Protein AF-R7UU34-F1 (afdb_monomer_lite)

Organism: Capitella teleta (NCBI:txid283909)

Foldseek 3Di:
DDDDDDDDDDPPDPPPVPPQAADDDDAFPQWGKDWDQDPVQRKIWIDIGGAQQWAFQDDPPDIWIADPVNVNYTPCVVVLHDRDHTFGWKQQFWKKKKKFKWWDLCLVPQDPVQQVQQQVQQVVLLVVLCLQADPNDGFWDKAGKDKDWDAPDPPPDDDPDDDDPDSITMIMIMIMIGGHIDRLVCLVVVCPPNPDPVSSVCSVVVSRVSRVVSVVSSVVSVLCQQANPDPPPPDDDDDDDDDDDPPPRDAGDPSSWGATPNTIIGTHHDMDIDDIDRDEDQQWAWDDDPPDTTTGKQAWQWAQEPPPRGTGGADPQWTGGGIRHHDTHGPDDDDPPDDPPDDPDPPDDDDD

InterPro domains:
  IPR000436 Sushi/SCR/CCP domain [cd00033] (22-72)
  IPR011641 Tyrosine-protein kinase ephrin type A/B receptor-like [PF07699] (301-329)
  IPR038550 GPCR, family 3, nine cysteines domain superfamily [G3DSA:2.10.50.30] (276-337)

Structure (mmCIF, N/CA/C/O backbone):
data_AF-R7UU34-F1
#
_entry.id   AF-R7UU34-F1
#
loop_
_atom_site.group_PDB
_atom_site.id
_atom_site.type_symbol
_atom_site.label_atom_id
_atom_site.label_alt_id
_atom_site.label_comp_id
_atom_site.label_asym_id
_atom_site.label_entity_id
_atom_site.label_seq_id
_atom_site.pdbx_PDB_ins_code
_atom_site.Cartn_x
_atom_site.Cartn_y
_atom_site.Cartn_z
_atom_site.occupancy
_atom_site.B_iso_or_equiv
_atom_site.auth_seq_id
_atom_site.auth_comp_id
_atom_site.auth_asym_id
_atom_site.auth_atom_id
_atom_site.pdbx_PDB_model_num
ATOM 1 N N . MET A 1 1 ? 55.071 -21.924 -82.749 1.00 33.59 1 MET A N 1
ATOM 2 C CA . MET A 1 1 ? 55.673 -20.846 -81.923 1.00 33.59 1 MET A CA 1
ATOM 3 C C . MET A 1 1 ? 54.542 -19.929 -81.485 1.00 33.59 1 MET A C 1
ATOM 5 O O . MET A 1 1 ? 53.875 -19.433 -82.370 1.00 33.59 1 MET A O 1
ATOM 9 N N . LYS A 1 2 ? 54.201 -19.688 -80.220 1.00 34.91 2 LYS A N 1
ATOM 10 C CA . LYS A 1 2 ? 54.732 -20.071 -78.905 1.00 34.91 2 LYS A CA 1
ATOM 11 C C . LYS A 1 2 ? 53.522 -20.223 -77.962 1.00 34.91 2 LYS A C 1
ATOM 13 O O . LYS A 1 2 ? 52.625 -19.391 -77.986 1.00 34.91 2 LYS A O 1
ATOM 18 N N . ILE A 1 3 ? 53.543 -21.285 -77.166 1.00 37.91 3 ILE A N 1
ATOM 19 C CA . ILE A 1 3 ? 52.767 -21.494 -75.933 1.00 37.91 3 ILE A CA 1
ATOM 20 C C . ILE A 1 3 ? 53.551 -20.840 -74.776 1.00 37.91 3 ILE A C 1
ATOM 22 O O . ILE A 1 3 ? 54.772 -20.785 -74.890 1.00 37.91 3 ILE A O 1
ATOM 26 N N . PHE A 1 4 ? 52.853 -20.357 -73.734 1.00 37.25 4 PHE A N 1
ATOM 27 C CA . PHE A 1 4 ? 53.202 -20.167 -72.295 1.00 37.25 4 PHE A CA 1
ATOM 28 C C . PHE A 1 4 ? 52.428 -18.926 -71.778 1.00 37.25 4 PHE A C 1
ATOM 30 O O . PHE A 1 4 ? 52.697 -17.815 -72.212 1.00 37.25 4 PHE A O 1
ATOM 37 N N . LEU A 1 5 ? 51.281 -19.077 -71.098 1.00 39.06 5 LEU A N 1
ATOM 38 C CA . LEU A 1 5 ? 51.104 -19.343 -69.656 1.00 39.06 5 LEU A CA 1
ATOM 39 C C . LEU A 1 5 ? 51.550 -18.166 -68.768 1.00 39.06 5 LEU A C 1
ATOM 41 O O . LEU A 1 5 ? 52.737 -18.069 -68.503 1.00 39.06 5 LEU A O 1
ATOM 45 N N . VAL A 1 6 ? 50.603 -17.364 -68.255 1.00 39.62 6 VAL A N 1
ATOM 46 C CA . VAL A 1 6 ? 50.501 -17.019 -66.819 1.00 39.62 6 VAL A CA 1
ATOM 47 C C . VAL A 1 6 ? 49.025 -16.799 -66.463 1.00 39.62 6 VAL A C 1
ATOM 49 O O . VAL A 1 6 ? 48.313 -16.006 -67.074 1.00 39.62 6 VAL A O 1
ATOM 52 N N . LEU A 1 7 ? 48.609 -17.589 -65.479 1.00 40.41 7 LEU A N 1
ATOM 53 C CA . LEU A 1 7 ? 47.334 -17.640 -64.782 1.00 40.41 7 LEU A CA 1
ATOM 54 C C . LEU A 1 7 ? 47.116 -16.400 -63.886 1.00 40.41 7 LEU A C 1
ATOM 56 O O . LEU A 1 7 ? 48.058 -15.887 -63.293 1.00 40.41 7 LEU A O 1
ATOM 60 N N . THR A 1 8 ? 45.839 -16.053 -63.704 1.00 46.69 8 THR A N 1
ATOM 61 C CA . THR A 1 8 ? 45.219 -15.510 -62.475 1.00 46.69 8 THR A CA 1
ATOM 62 C C . THR A 1 8 ? 45.789 -14.238 -61.840 1.00 46.69 8 THR A C 1
ATOM 64 O O . THR A 1 8 ? 46.747 -14.300 -61.081 1.00 46.69 8 THR A O 1
ATOM 67 N N . LEU A 1 9 ? 45.046 -13.132 -61.958 1.00 41.22 9 LEU A N 1
ATOM 68 C CA . LEU A 1 9 ? 44.915 -12.141 -60.883 1.00 41.22 9 LEU A CA 1
ATOM 69 C C . LEU A 1 9 ? 43.456 -11.664 -60.806 1.00 41.22 9 LEU A C 1
ATOM 71 O O . LEU A 1 9 ? 43.004 -10.817 -61.566 1.00 41.22 9 LEU A O 1
ATOM 75 N N . ALA A 1 10 ? 42.741 -12.356 -59.919 1.00 42.19 10 ALA A N 1
ATOM 76 C CA . ALA A 1 10 ? 41.622 -11.925 -59.090 1.00 42.19 10 ALA A CA 1
ATOM 77 C C . ALA A 1 10 ? 40.667 -10.840 -59.629 1.00 42.19 10 ALA A C 1
ATOM 79 O O . ALA A 1 10 ? 40.929 -9.642 -59.553 1.00 42.19 10 ALA A O 1
ATOM 80 N N . LEU A 1 11 ? 39.456 -11.290 -59.973 1.00 43.34 11 LEU A N 1
ATOM 81 C CA . LEU A 1 11 ? 38.226 -10.607 -59.570 1.00 43.34 11 LEU A CA 1
ATOM 82 C C . LEU A 1 11 ? 38.278 -10.388 -58.049 1.00 43.34 11 LEU A C 1
ATOM 84 O O . LEU A 1 11 ? 37.960 -11.296 -57.283 1.00 43.34 11 LEU A O 1
ATOM 88 N N . VAL A 1 12 ? 38.691 -9.204 -57.600 1.00 46.44 12 VAL A N 1
ATOM 89 C CA . VAL A 1 12 ? 38.302 -8.729 -56.270 1.00 46.44 12 VAL A CA 1
ATOM 90 C C . VAL A 1 12 ? 36.867 -8.250 -56.434 1.00 46.44 12 VAL A C 1
ATOM 92 O O . VAL A 1 12 ? 36.609 -7.113 -56.810 1.00 46.44 12 VAL A O 1
ATOM 95 N N . ALA A 1 13 ? 35.924 -9.176 -56.270 1.00 46.16 13 ALA A N 1
ATOM 96 C CA . ALA A 1 13 ? 34.571 -8.789 -55.929 1.00 46.16 13 ALA A CA 1
ATOM 97 C C . ALA A 1 13 ? 34.670 -8.054 -54.590 1.00 46.16 13 ALA A C 1
ATOM 99 O O . ALA A 1 13 ? 35.167 -8.628 -53.618 1.00 46.16 13 ALA A O 1
ATOM 100 N N . ASP A 1 14 ? 34.233 -6.797 -54.561 1.00 45.50 14 ASP A N 1
ATOM 101 C CA . ASP A 1 14 ? 33.912 -6.082 -53.333 1.00 45.50 14 ASP A CA 1
ATOM 102 C C . ASP A 1 14 ? 32.841 -6.887 -52.586 1.00 45.50 14 ASP A C 1
ATOM 104 O O . ASP A 1 14 ? 31.638 -6.654 -52.702 1.00 45.50 14 ASP A O 1
ATOM 108 N N . PHE A 1 15 ? 33.274 -7.872 -51.802 1.00 47.75 15 PHE A N 1
ATOM 109 C CA . PHE A 1 15 ? 32.544 -8.264 -50.615 1.00 47.75 15 PHE A CA 1
ATOM 110 C C . PHE A 1 15 ? 32.666 -7.074 -49.672 1.00 47.75 15 PHE A C 1
ATOM 112 O O . PHE A 1 15 ? 33.576 -7.008 -48.847 1.00 47.75 15 PHE A O 1
ATOM 119 N N . ALA A 1 16 ? 31.755 -6.110 -49.813 1.00 49.62 16 ALA A N 1
ATOM 120 C CA . ALA A 1 16 ? 31.408 -5.258 -48.695 1.00 49.62 16 ALA A CA 1
ATOM 121 C C . ALA A 1 16 ? 31.052 -6.219 -47.556 1.00 49.62 16 ALA A C 1
ATOM 123 O O . ALA A 1 16 ? 30.008 -6.872 -47.588 1.00 49.62 16 ALA A O 1
ATOM 124 N N . MET A 1 17 ? 31.971 -6.399 -46.604 1.00 43.84 17 MET A N 1
ATOM 125 C CA . MET A 1 17 ? 31.637 -7.059 -45.358 1.00 43.84 17 MET A CA 1
ATOM 126 C C . MET A 1 17 ? 30.546 -6.191 -44.754 1.00 43.84 17 MET A C 1
ATOM 128 O O . MET A 1 17 ? 30.824 -5.083 -44.299 1.00 43.84 17 MET A O 1
ATOM 132 N N . VAL A 1 18 ? 29.293 -6.643 -44.835 1.00 54.03 18 VAL A N 1
ATOM 133 C CA . VAL A 1 18 ? 28.220 -6.055 -44.045 1.00 54.03 18 VAL A CA 1
ATOM 134 C C . VAL A 1 18 ? 28.698 -6.223 -42.617 1.00 54.03 18 VAL A C 1
ATOM 136 O O . VAL A 1 18 ? 28.802 -7.340 -42.111 1.00 54.03 18 VAL A O 1
ATOM 139 N N . GLN A 1 19 ? 29.145 -5.123 -42.019 1.00 59.47 19 GLN A N 1
ATOM 140 C CA . GLN A 1 19 ? 29.544 -5.129 -40.633 1.00 59.47 19 GLN A CA 1
ATOM 141 C C . GLN A 1 19 ? 28.254 -5.356 -39.871 1.00 59.47 19 GLN A C 1
ATOM 143 O O . GLN A 1 19 ? 27.429 -4.453 -39.754 1.00 59.47 19 GLN A O 1
ATOM 148 N N . ASN A 1 20 ? 28.036 -6.604 -39.466 1.00 75.31 20 ASN A N 1
ATOM 149 C CA . ASN A 1 20 ? 26.868 -6.937 -38.686 1.00 75.31 20 ASN A CA 1
ATOM 150 C C . ASN A 1 20 ? 26.904 -6.057 -37.434 1.00 75.31 20 ASN A C 1
ATOM 152 O O . ASN A 1 20 ? 27.916 -5.994 -36.732 1.00 75.31 20 ASN A O 1
ATOM 156 N N . SER A 1 21 ? 25.830 -5.310 -37.229 1.00 83.38 21 SER A N 1
ATOM 157 C CA . SER A 1 21 ? 25.674 -4.364 -36.139 1.00 83.38 21 SER A CA 1
ATOM 158 C C . SER A 1 21 ? 24.326 -4.601 -35.484 1.00 83.38 21 SER A C 1
ATOM 160 O O . SER A 1 21 ? 23.393 -5.118 -36.101 1.00 83.38 21 SER A O 1
ATOM 162 N N . CYS A 1 22 ? 24.242 -4.255 -34.206 1.00 87.06 22 CYS A N 1
ATOM 163 C CA . CYS A 1 22 ? 22.991 -4.349 -33.479 1.00 87.06 22 CYS A CA 1
ATOM 164 C C . CYS A 1 22 ? 22.012 -3.287 -33.983 1.00 87.06 22 CYS A C 1
ATOM 166 O O . CYS A 1 22 ? 22.416 -2.125 -34.113 1.00 87.06 22 CYS A O 1
ATOM 168 N N . PRO A 1 23 ? 20.745 -3.648 -34.251 1.00 88.38 23 PRO A N 1
ATOM 169 C CA . PRO A 1 23 ? 19.724 -2.655 -34.536 1.00 88.38 23 PRO A CA 1
ATOM 170 C C . PRO A 1 23 ? 19.563 -1.725 -33.330 1.00 88.38 23 PRO A C 1
ATOM 172 O O . PRO A 1 23 ? 19.765 -2.132 -32.182 1.00 88.38 23 PRO A O 1
ATOM 175 N N . THR A 1 24 ? 19.214 -0.465 -33.584 1.00 86.75 24 THR A N 1
ATOM 176 C CA . THR A 1 24 ? 18.922 0.487 -32.509 1.00 86.75 24 THR A CA 1
ATOM 177 C C . THR A 1 24 ? 17.760 -0.037 -31.674 1.00 86.75 24 THR A C 1
ATOM 179 O O . THR A 1 24 ? 16.741 -0.445 -32.222 1.00 86.75 24 THR A O 1
ATOM 182 N N . LEU A 1 25 ? 17.935 -0.046 -30.353 1.00 85.88 25 LEU A N 1
ATOM 183 C CA . LEU A 1 25 ? 16.874 -0.419 -29.433 1.00 85.88 25 LEU A CA 1
ATOM 184 C C . LEU A 1 25 ? 15.978 0.794 -29.191 1.00 85.88 25 LEU A C 1
ATOM 186 O O . LEU A 1 25 ? 16.451 1.804 -28.663 1.00 85.88 25 LEU A O 1
ATOM 190 N N . ASP A 1 26 ? 14.710 0.698 -29.576 1.00 85.31 26 ASP A N 1
ATOM 191 C CA . ASP A 1 26 ? 13.753 1.771 -29.331 1.00 85.31 26 ASP A CA 1
ATOM 192 C C . ASP A 1 26 ? 13.455 1.888 -27.825 1.00 85.31 26 ASP A C 1
ATOM 194 O O . ASP A 1 26 ? 13.283 0.873 -27.138 1.00 85.31 26 ASP A O 1
ATOM 198 N N . PRO A 1 27 ? 13.413 3.113 -27.274 1.00 84.25 27 PRO A N 1
ATOM 199 C CA . PRO A 1 27 ? 13.054 3.309 -25.880 1.00 84.25 27 PRO A CA 1
ATOM 200 C C . PRO A 1 27 ? 11.584 2.920 -25.639 1.00 84.25 27 PRO A C 1
ATOM 202 O O . PRO A 1 27 ? 10.732 3.201 -26.484 1.00 84.25 27 PRO A O 1
ATOM 205 N N . PRO A 1 28 ? 11.259 2.306 -24.487 1.00 84.50 28 PRO A N 1
ATOM 206 C CA . PRO A 1 28 ? 9.877 2.015 -24.134 1.00 84.50 28 PRO A CA 1
ATOM 207 C C . PRO A 1 28 ? 9.098 3.289 -23.794 1.00 84.50 28 PRO A C 1
ATOM 209 O O . PRO A 1 28 ? 9.673 4.290 -23.359 1.00 84.50 28 PRO A O 1
ATOM 212 N N . ASP A 1 29 ? 7.770 3.216 -23.892 1.00 83.81 29 ASP A N 1
ATOM 213 C CA . ASP A 1 29 ? 6.885 4.270 -23.395 1.00 83.81 29 ASP A CA 1
ATOM 214 C C . ASP A 1 29 ? 7.191 4.594 -21.925 1.00 83.81 29 ASP A C 1
ATOM 216 O O . ASP A 1 29 ? 7.389 3.692 -21.105 1.00 83.81 29 ASP A O 1
ATOM 220 N N . ASN A 1 30 ? 7.215 5.891 -21.596 1.00 82.69 30 ASN A N 1
ATOM 221 C CA . ASN A 1 30 ? 7.538 6.425 -20.265 1.00 82.69 30 ASN A CA 1
ATOM 222 C C . ASN A 1 30 ? 8.905 5.982 -19.710 1.00 82.69 30 ASN A C 1
ATOM 224 O O . ASN A 1 30 ? 9.112 5.921 -18.494 1.00 82.69 30 ASN A O 1
ATOM 228 N N . GLY A 1 31 ? 9.855 5.702 -20.600 1.00 86.38 31 GLY A N 1
ATOM 229 C CA . GLY A 1 31 ? 11.228 5.405 -20.240 1.00 86.38 31 GLY A CA 1
ATOM 230 C C . GLY A 1 31 ? 12.222 5.743 -21.342 1.00 86.38 31 GLY A C 1
ATOM 231 O O . GLY A 1 31 ? 11.910 6.345 -22.365 1.00 86.38 31 GLY A O 1
ATOM 232 N N . GLY A 1 32 ? 13.461 5.349 -21.099 1.00 87.56 32 GLY A N 1
ATOM 233 C CA . GLY A 1 32 ? 14.575 5.432 -22.022 1.00 87.56 32 GLY A CA 1
ATOM 234 C C . GLY A 1 32 ? 15.430 4.178 -21.932 1.00 87.56 32 GLY A C 1
ATOM 235 O O . GLY A 1 32 ? 15.273 3.348 -21.035 1.00 87.56 32 GLY A O 1
ATOM 236 N N . VAL A 1 33 ? 16.371 4.044 -22.859 1.00 88.25 33 VAL A N 1
ATOM 237 C CA . VAL A 1 33 ? 17.376 2.980 -22.841 1.00 88.25 33 VAL A CA 1
ATOM 238 C C . VAL A 1 33 ? 18.762 3.594 -22.742 1.00 88.25 33 VAL A C 1
ATOM 240 O O . VAL A 1 33 ? 19.081 4.572 -23.412 1.00 88.25 33 VAL A O 1
ATOM 243 N N . VAL A 1 34 ? 19.592 3.023 -21.876 1.00 89.88 34 VAL A N 1
ATOM 244 C CA . VAL A 1 34 ? 20.997 3.402 -21.723 1.00 89.88 34 VAL A CA 1
ATOM 245 C C . VAL A 1 34 ? 21.841 2.224 -22.167 1.00 89.88 34 VAL A C 1
ATOM 247 O O . VAL A 1 34 ? 21.780 1.157 -21.556 1.00 89.88 34 VAL A O 1
ATOM 250 N N . CYS A 1 35 ? 22.618 2.424 -23.226 1.00 90.38 35 CYS A N 1
ATOM 251 C CA . CYS A 1 35 ? 23.409 1.377 -23.854 1.00 90.38 35 CYS A CA 1
ATOM 252 C C . CYS A 1 35 ? 24.907 1.631 -23.698 1.00 90.38 35 CYS A C 1
ATOM 254 O O . CYS A 1 35 ? 25.372 2.766 -23.792 1.00 90.38 35 CYS A O 1
ATOM 256 N N . VAL A 1 36 ? 25.663 0.558 -23.487 1.00 92.06 36 VAL A N 1
ATOM 257 C CA . VAL A 1 36 ? 27.125 0.553 -23.442 1.00 92.06 36 VAL A CA 1
ATOM 258 C C . VAL A 1 36 ? 27.635 -0.467 -24.455 1.00 92.06 36 VAL A C 1
ATOM 260 O O . VAL A 1 36 ? 27.191 -1.616 -24.460 1.00 92.06 36 VAL A O 1
ATOM 263 N N . GLN A 1 37 ? 28.568 -0.043 -25.309 1.00 91.00 37 GLN A N 1
ATOM 264 C CA . GLN A 1 37 ? 29.257 -0.919 -26.254 1.00 91.00 37 GLN A CA 1
ATOM 265 C C . GLN A 1 37 ? 30.525 -1.482 -25.612 1.00 91.00 37 GLN A C 1
ATOM 267 O O . GLN A 1 37 ? 31.427 -0.729 -25.246 1.00 91.00 37 GLN A O 1
ATOM 272 N N . GLU A 1 38 ? 30.631 -2.803 -25.539 1.00 91.50 38 GLU A N 1
ATOM 273 C CA . GLU A 1 38 ? 31.850 -3.498 -25.138 1.00 91.50 38 GLU A CA 1
ATOM 274 C C . GLU A 1 38 ? 32.674 -3.822 -26.392 1.00 91.50 38 GLU A C 1
ATOM 276 O O . GLU A 1 38 ? 32.327 -4.703 -27.183 1.00 91.50 38 GLU A O 1
ATOM 281 N N . ALA A 1 39 ? 33.766 -3.084 -26.604 1.00 87.31 39 ALA A N 1
ATOM 282 C CA . ALA A 1 39 ? 34.571 -3.193 -27.822 1.00 87.31 39 ALA A CA 1
ATOM 283 C C . ALA A 1 39 ? 35.309 -4.540 -27.943 1.00 87.31 39 ALA A C 1
ATOM 285 O O . ALA A 1 39 ? 35.548 -5.010 -29.053 1.00 87.31 39 ALA A O 1
ATOM 286 N N . SER A 1 40 ? 35.656 -5.165 -26.813 1.00 87.06 40 SER A N 1
ATOM 287 C CA . SER A 1 40 ? 36.437 -6.410 -26.763 1.00 87.06 40 SER A CA 1
ATOM 288 C C . SER A 1 40 ? 35.670 -7.623 -27.303 1.00 87.06 40 SER A C 1
ATOM 290 O O . SER A 1 40 ? 36.237 -8.470 -27.991 1.00 87.06 40 SER A O 1
ATOM 292 N N . THR A 1 41 ? 34.371 -7.683 -27.028 1.00 87.38 41 THR A N 1
ATOM 293 C CA . THR A 1 41 ? 33.452 -8.748 -27.455 1.00 87.38 41 THR A CA 1
ATOM 294 C C . THR A 1 41 ? 32.537 -8.314 -28.598 1.00 87.38 41 THR A C 1
ATOM 296 O O . THR A 1 41 ? 31.786 -9.132 -29.128 1.00 87.38 41 THR A O 1
ATOM 299 N N . ASN A 1 42 ? 32.599 -7.035 -28.982 1.00 88.50 42 ASN A N 1
ATOM 300 C CA . ASN A 1 42 ? 31.683 -6.385 -29.914 1.00 88.50 42 ASN A CA 1
ATOM 301 C C . ASN A 1 42 ? 30.206 -6.588 -29.524 1.00 88.50 42 ASN A C 1
ATOM 303 O O . ASN A 1 42 ? 29.349 -6.841 -30.368 1.00 88.50 42 ASN A O 1
ATOM 307 N N . THR A 1 43 ? 29.923 -6.526 -28.221 1.00 90.56 43 THR A N 1
ATOM 308 C CA . THR A 1 43 ? 28.577 -6.706 -27.666 1.00 90.56 43 THR A CA 1
ATOM 309 C C . THR A 1 43 ? 28.033 -5.384 -27.151 1.00 90.56 43 THR A C 1
ATOM 311 O O . THR A 1 43 ? 28.691 -4.697 -26.371 1.00 90.56 43 THR A O 1
ATOM 314 N N . THR A 1 44 ? 26.806 -5.066 -27.532 1.00 91.88 44 THR A N 1
ATOM 315 C CA . THR A 1 44 ? 26.025 -3.955 -26.994 1.00 91.88 44 THR A CA 1
ATOM 316 C C . THR A 1 44 ? 25.211 -4.454 -25.811 1.00 91.88 44 THR A C 1
ATOM 318 O O . THR A 1 44 ? 24.525 -5.470 -25.922 1.00 91.88 44 THR A O 1
ATOM 321 N N . ARG A 1 45 ? 25.264 -3.737 -24.689 1.00 90.50 45 ARG A N 1
ATOM 322 C CA . ARG A 1 45 ? 24.426 -3.987 -23.513 1.00 90.50 45 ARG A CA 1
ATOM 323 C C . ARG A 1 45 ? 23.549 -2.781 -23.242 1.00 90.50 45 ARG A C 1
ATOM 325 O O . ARG A 1 45 ? 24.081 -1.705 -22.984 1.00 90.50 45 ARG A O 1
ATOM 332 N N . CYS A 1 46 ? 22.235 -2.954 -23.262 1.00 88.69 46 CYS A N 1
ATOM 333 C CA . CYS A 1 46 ? 21.271 -1.896 -22.989 1.00 88.69 46 CYS A CA 1
ATOM 334 C C . CYS A 1 46 ? 20.493 -2.171 -21.704 1.00 88.69 46 CYS A C 1
ATOM 336 O O . CYS A 1 46 ? 20.158 -3.309 -21.379 1.00 88.69 46 CYS A O 1
ATOM 338 N N . ARG A 1 47 ? 20.185 -1.105 -20.967 1.00 86.31 47 ARG A N 1
ATOM 339 C CA . ARG A 1 47 ? 19.326 -1.146 -19.785 1.00 86.31 47 ARG A CA 1
ATOM 340 C C . ARG A 1 47 ? 18.185 -0.157 -19.943 1.00 86.31 47 ARG A C 1
ATOM 342 O O . ARG A 1 47 ? 18.434 1.017 -20.209 1.00 86.31 47 ARG A O 1
ATOM 349 N N . VAL A 1 48 ? 16.963 -0.611 -19.695 1.00 83.94 48 VAL A N 1
ATOM 350 C CA . VAL A 1 48 ? 15.802 0.276 -19.594 1.00 83.94 48 VAL A CA 1
ATOM 351 C C . VAL A 1 48 ? 15.895 1.114 -18.317 1.00 83.94 48 VAL A C 1
ATOM 353 O O . VAL A 1 48 ? 16.270 0.627 -17.246 1.00 83.94 48 VAL A O 1
ATOM 356 N N . LYS A 1 49 ? 15.561 2.394 -18.438 1.00 84.81 49 LYS A N 1
ATOM 357 C CA . LYS A 1 49 ? 15.395 3.351 -17.348 1.00 84.81 49 LYS A CA 1
ATOM 358 C C . LYS A 1 49 ? 14.005 3.953 -17.458 1.00 84.81 49 LYS A C 1
ATOM 360 O O . LYS A 1 49 ? 13.684 4.527 -18.487 1.00 84.81 49 LYS A O 1
ATOM 365 N N . CYS A 1 50 ? 13.194 3.812 -16.420 1.00 83.06 50 CYS A N 1
ATOM 366 C CA . CYS A 1 50 ? 11.869 4.415 -16.398 1.00 83.06 50 CYS A CA 1
ATOM 367 C C . CYS A 1 50 ? 11.927 5.845 -15.873 1.00 83.06 50 CYS A C 1
ATOM 369 O O . CYS A 1 50 ? 12.793 6.182 -15.060 1.00 83.06 50 CYS A O 1
ATOM 371 N N . ASN A 1 51 ? 11.009 6.674 -16.362 1.00 79.69 51 ASN A N 1
ATOM 372 C CA . ASN A 1 51 ? 10.807 8.017 -15.838 1.00 79.69 51 ASN A CA 1
ATOM 373 C C . ASN A 1 51 ? 10.310 7.940 -14.378 1.00 79.69 51 ASN A C 1
ATOM 375 O O . ASN A 1 51 ? 9.712 6.930 -13.998 1.00 79.69 51 ASN A O 1
ATOM 379 N N . PRO A 1 52 ? 10.517 8.984 -13.555 1.00 76.00 52 PRO A N 1
ATOM 380 C CA . PRO A 1 52 ? 9.955 9.043 -12.204 1.00 76.00 52 PRO A CA 1
ATOM 381 C C . PRO A 1 52 ? 8.444 8.766 -12.202 1.00 76.00 52 PRO A C 1
ATOM 383 O O . PRO A 1 52 ? 7.728 9.258 -13.075 1.00 76.00 52 PRO A O 1
ATOM 386 N N . GLY A 1 53 ? 7.961 7.971 -11.243 1.00 76.00 53 GLY A N 1
ATOM 387 C CA . GLY A 1 53 ? 6.560 7.531 -11.205 1.00 76.00 53 GLY A CA 1
ATOM 388 C C . GLY A 1 53 ? 6.231 6.367 -12.150 1.00 76.00 53 GLY A C 1
ATOM 389 O O . GLY A 1 53 ? 5.072 5.967 -12.254 1.00 76.00 53 GLY A O 1
ATOM 390 N N . PHE A 1 54 ? 7.233 5.811 -12.832 1.00 81.50 54 PHE A N 1
ATOM 391 C CA . PHE A 1 54 ? 7.104 4.609 -13.640 1.00 81.50 54 PHE A CA 1
ATOM 392 C C . PHE A 1 54 ? 8.180 3.596 -13.290 1.00 81.50 54 PHE A C 1
ATOM 394 O O . PHE A 1 54 ? 9.279 3.919 -12.843 1.00 81.50 54 PHE A O 1
ATOM 401 N N . GLU A 1 55 ? 7.863 2.338 -13.536 1.00 81.31 55 GLU A N 1
ATOM 402 C CA . GLU A 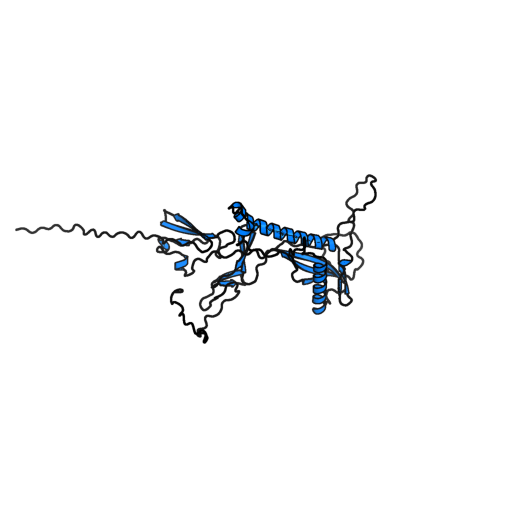1 55 ? 8.663 1.227 -13.087 1.00 81.31 55 GLU A CA 1
ATOM 403 C C . GLU A 1 55 ? 8.582 0.067 -14.078 1.00 81.31 55 GLU A C 1
ATOM 405 O O . GLU A 1 55 ? 7.545 -0.210 -14.680 1.00 81.31 55 GLU A O 1
ATOM 410 N N . HIS A 1 56 ? 9.702 -0.621 -14.265 1.00 80.69 56 HIS A N 1
ATOM 411 C CA . HIS A 1 56 ? 9.779 -1.741 -15.198 1.00 80.69 56 HIS A CA 1
ATOM 412 C C . HIS A 1 56 ? 9.358 -3.049 -14.509 1.00 80.69 56 HIS A C 1
ATOM 414 O O . HIS A 1 56 ? 9.583 -3.207 -13.315 1.00 80.69 56 HIS A O 1
ATOM 420 N N . LEU A 1 57 ? 8.786 -4.029 -15.207 1.00 73.75 57 LEU A N 1
ATOM 421 C CA . LEU A 1 57 ? 8.395 -5.290 -14.549 1.00 73.75 57 LEU A CA 1
ATOM 422 C C . LEU A 1 57 ? 9.566 -6.223 -14.263 1.00 73.75 57 LEU A C 1
ATOM 424 O O . LEU A 1 57 ? 9.500 -7.026 -13.333 1.00 73.75 57 LEU A O 1
ATOM 428 N N . LEU A 1 58 ? 10.626 -6.140 -15.069 1.00 65.00 58 LEU A N 1
ATOM 429 C CA . LEU A 1 58 ? 11.740 -7.075 -14.986 1.00 65.00 58 LEU A CA 1
ATOM 430 C C . LEU A 1 58 ? 12.777 -6.644 -13.939 1.00 65.00 58 LEU A C 1
ATOM 432 O O . LEU A 1 58 ? 12.894 -5.477 -13.547 1.00 65.00 58 LEU A O 1
ATOM 436 N N . GLN A 1 59 ? 13.498 -7.649 -13.447 1.00 57.53 59 GLN A N 1
ATOM 437 C CA . GLN A 1 59 ? 14.439 -7.580 -12.332 1.00 57.53 59 GLN A CA 1
ATOM 438 C C . GLN A 1 59 ? 15.610 -6.607 -12.574 1.00 57.53 59 GLN A C 1
ATOM 440 O O . GLN A 1 59 ? 16.012 -6.377 -13.715 1.00 57.53 59 GLN A O 1
ATOM 445 N N . PRO A 1 60 ? 16.249 -6.100 -11.501 1.00 47.53 60 PRO A N 1
ATOM 446 C CA . PRO A 1 60 ? 17.302 -5.088 -11.587 1.00 47.53 60 PRO A CA 1
ATOM 447 C C . PRO A 1 60 ? 18.548 -5.495 -12.390 1.00 47.53 60 PRO A C 1
ATOM 449 O O . PRO A 1 60 ? 19.300 -4.606 -12.773 1.00 47.53 60 PRO A O 1
ATOM 452 N N . ASN A 1 61 ? 18.783 -6.778 -12.686 1.00 51.22 61 ASN A N 1
ATOM 453 C CA . ASN A 1 61 ? 20.000 -7.259 -13.363 1.00 51.22 61 ASN A CA 1
ATOM 454 C C . ASN A 1 61 ? 19.779 -7.769 -14.794 1.00 51.22 61 ASN A C 1
ATOM 456 O O . ASN A 1 61 ? 20.694 -8.353 -15.370 1.00 51.22 61 ASN A O 1
ATOM 460 N N . VAL A 1 62 ? 18.591 -7.567 -15.363 1.00 66.56 62 VAL A N 1
ATOM 461 C CA . VAL A 1 62 ? 18.314 -7.957 -16.749 1.00 66.56 62 VAL A CA 1
ATOM 462 C C . VAL A 1 62 ? 18.782 -6.830 -17.667 1.00 66.56 62 VAL A C 1
ATOM 464 O O . VAL A 1 62 ? 18.338 -5.687 -17.542 1.00 66.56 62 VAL A O 1
ATOM 467 N N . PHE A 1 63 ? 19.737 -7.146 -18.535 1.00 78.25 63 PHE A N 1
ATOM 468 C CA . PHE A 1 63 ? 20.201 -6.271 -19.604 1.00 78.25 63 PHE A CA 1
ATOM 469 C C . PHE A 1 63 ? 19.823 -6.908 -20.929 1.00 78.25 63 PHE A C 1
ATOM 471 O O . PHE A 1 63 ? 19.931 -8.125 -21.076 1.00 78.25 63 PHE A O 1
ATOM 478 N N . GLU A 1 64 ? 19.450 -6.075 -21.890 1.00 84.62 64 GLU A N 1
ATOM 479 C CA . GLU A 1 64 ? 19.376 -6.522 -23.269 1.00 84.62 64 GLU A CA 1
ATOM 480 C C . GLU A 1 64 ? 20.789 -6.628 -23.817 1.00 84.62 64 GLU A C 1
ATOM 482 O O . GLU A 1 64 ? 21.560 -5.665 -23.759 1.00 84.62 64 GLU A O 1
ATOM 487 N N . GLU A 1 65 ? 21.131 -7.798 -24.342 1.00 89.50 65 GLU A N 1
ATOM 488 C CA . GLU A 1 65 ? 22.413 -8.027 -24.990 1.00 89.50 65 GLU A CA 1
ATOM 489 C C . GLU A 1 65 ? 22.206 -8.240 -26.486 1.00 89.50 65 GLU A C 1
ATOM 491 O O . GLU A 1 65 ? 21.297 -8.948 -26.921 1.00 89.50 65 GLU A O 1
ATOM 496 N N . CYS A 1 66 ? 23.078 -7.638 -27.286 1.00 91.19 66 CYS A N 1
ATOM 497 C CA . CYS A 1 66 ? 23.161 -7.915 -28.707 1.00 91.19 66 CYS A CA 1
ATOM 498 C C . CYS A 1 66 ? 24.624 -7.948 -29.153 1.00 91.19 66 CYS A C 1
ATOM 500 O O . CYS A 1 66 ? 25.425 -7.096 -28.772 1.00 91.19 66 CYS A O 1
ATOM 502 N N . GLY A 1 67 ? 24.991 -8.927 -29.977 1.00 92.12 67 GLY A N 1
ATOM 503 C CA . GLY A 1 67 ? 26.322 -9.012 -30.568 1.00 92.12 67 GLY A CA 1
ATOM 504 C C . GLY A 1 67 ? 26.545 -10.319 -31.329 1.00 92.12 67 GLY A C 1
ATOM 505 O O . GLY A 1 67 ? 25.580 -10.987 -31.709 1.00 92.12 67 GLY A O 1
ATOM 506 N N . PRO A 1 68 ? 27.809 -10.738 -31.523 1.00 91.12 68 PRO A N 1
ATOM 507 C CA . PRO A 1 68 ? 28.143 -11.939 -32.287 1.00 91.12 68 PRO A CA 1
ATOM 508 C C . PRO A 1 68 ? 27.467 -13.213 -31.765 1.00 91.12 68 PRO A C 1
ATOM 510 O O . PRO A 1 68 ? 27.032 -14.045 -32.556 1.00 91.12 68 PRO A O 1
ATOM 513 N N . PHE A 1 69 ? 27.343 -13.352 -30.442 1.00 88.62 69 PHE A N 1
ATOM 514 C CA . PHE A 1 69 ? 26.749 -14.530 -29.801 1.00 88.62 69 PHE A CA 1
ATOM 515 C C . PHE A 1 69 ? 25.234 -14.630 -29.985 1.00 88.62 69 PHE A C 1
ATOM 517 O O . PHE A 1 69 ? 24.702 -15.735 -30.025 1.00 88.62 69 PHE A O 1
ATOM 524 N N . THR A 1 70 ? 24.545 -13.496 -30.118 1.00 87.94 70 THR A N 1
ATOM 525 C CA . THR A 1 70 ? 23.095 -13.455 -30.353 1.00 87.94 70 THR A CA 1
ATOM 526 C C . THR A 1 70 ? 22.753 -13.422 -31.841 1.00 87.94 70 THR A C 1
ATOM 528 O O . THR A 1 70 ? 21.585 -13.334 -32.207 1.00 87.94 70 THR A O 1
ATOM 531 N N . GLY A 1 71 ? 23.762 -13.468 -32.720 1.00 89.94 71 GLY A N 1
ATOM 532 C CA . GLY A 1 71 ? 23.559 -13.295 -34.153 1.00 89.94 71 GLY A CA 1
ATOM 533 C C . GLY A 1 71 ? 23.052 -11.899 -34.516 1.00 89.94 71 GLY A C 1
ATOM 534 O O . GLY A 1 71 ? 22.368 -11.766 -35.524 1.00 89.94 71 GLY A O 1
ATOM 535 N N . TRP A 1 72 ? 23.408 -10.876 -33.726 1.00 89.50 72 TRP A N 1
ATOM 536 C CA . TRP A 1 72 ? 23.026 -9.470 -33.941 1.00 89.50 72 TRP A CA 1
ATOM 537 C C . TRP A 1 72 ? 21.533 -9.175 -33.756 1.00 89.50 72 TRP A C 1
ATOM 539 O O . TRP A 1 72 ? 21.017 -8.194 -34.283 1.00 89.50 72 TRP A O 1
ATOM 549 N N . VAL A 1 73 ? 20.861 -10.015 -32.971 1.00 88.88 73 VAL A N 1
ATOM 550 C CA . VAL A 1 73 ? 19.463 -9.868 -32.554 1.00 88.88 73 VAL A CA 1
ATOM 551 C C . VAL A 1 73 ? 19.423 -9.628 -31.044 1.00 88.88 73 VAL A C 1
ATOM 553 O O . VAL A 1 73 ? 20.278 -10.144 -30.317 1.00 88.88 73 VAL A O 1
ATOM 556 N N . TRP A 1 74 ? 18.468 -8.832 -30.564 1.00 86.88 74 TRP A N 1
ATOM 557 C CA . TRP A 1 74 ? 18.298 -8.588 -29.131 1.00 86.88 74 TRP A CA 1
ATOM 558 C C . TRP A 1 74 ? 17.799 -9.837 -28.400 1.00 86.88 74 TRP A C 1
ATOM 560 O O . TRP A 1 74 ? 17.002 -10.618 -28.920 1.00 86.88 74 TRP A O 1
ATOM 570 N N . THR A 1 75 ? 18.257 -10.023 -27.165 1.00 83.69 75 THR A N 1
ATOM 571 C CA . THR A 1 75 ? 17.880 -11.154 -26.304 1.00 83.69 75 THR A CA 1
ATOM 572 C C . THR A 1 75 ? 16.368 -11.332 -26.150 1.00 83.69 75 THR A C 1
ATOM 574 O O . THR A 1 75 ? 15.879 -12.455 -26.234 1.00 83.69 75 THR A O 1
ATOM 577 N N . THR A 1 76 ? 15.613 -10.247 -25.994 1.00 75.31 76 THR A N 1
ATOM 578 C CA . THR A 1 76 ? 14.140 -10.265 -25.909 1.00 75.31 76 THR A CA 1
ATOM 579 C C . THR A 1 76 ? 13.459 -10.775 -27.172 1.00 75.31 76 THR A C 1
ATOM 581 O O . THR A 1 76 ? 12.524 -11.575 -27.101 1.00 75.31 76 THR A O 1
ATOM 584 N N . GLU A 1 77 ? 13.972 -10.398 -28.340 1.00 78.31 77 GLU A N 1
ATOM 585 C CA . GLU A 1 77 ? 13.471 -10.888 -29.626 1.00 78.31 77 GLU A CA 1
ATOM 586 C C . GLU A 1 77 ? 13.743 -12.387 -29.812 1.00 78.31 77 GLU A C 1
ATOM 588 O O . GLU A 1 77 ? 12.892 -13.102 -30.340 1.00 78.31 77 GLU A O 1
ATOM 593 N N . LEU A 1 78 ? 14.885 -12.888 -29.326 1.00 78.62 78 LEU A N 1
ATOM 594 C CA . LEU A 1 78 ? 15.222 -14.317 -29.378 1.00 78.62 78 LEU A CA 1
ATOM 595 C C . LEU A 1 78 ? 14.306 -15.179 -28.500 1.00 78.62 78 LEU A C 1
ATOM 597 O O . LEU A 1 78 ? 14.014 -16.322 -28.852 1.00 78.62 78 LEU A O 1
ATOM 601 N N . VAL A 1 79 ? 13.870 -14.646 -27.358 1.00 70.81 79 VAL A N 1
ATOM 602 C CA . VAL A 1 79 ? 12.985 -15.347 -26.411 1.00 70.81 79 VAL A CA 1
ATOM 603 C C . VAL A 1 79 ? 11.504 -15.138 -26.764 1.00 70.81 79 VAL A C 1
ATOM 605 O O . VAL A 1 79 ? 10.637 -15.859 -26.273 1.00 70.81 79 VAL A O 1
ATOM 608 N N . GLY A 1 80 ? 11.197 -14.198 -27.665 1.00 64.75 80 GLY A N 1
ATOM 609 C CA . GLY A 1 80 ? 9.825 -13.851 -28.039 1.00 64.75 80 GLY A CA 1
ATOM 610 C C . GLY A 1 80 ? 9.065 -13.114 -26.932 1.00 64.75 80 GLY A C 1
ATOM 611 O O . GLY A 1 80 ? 7.834 -13.064 -26.963 1.00 64.75 80 GLY A O 1
ATOM 612 N N . GLU A 1 81 ? 9.784 -12.549 -25.962 1.00 66.38 81 GLU A N 1
ATOM 613 C CA . GLU A 1 81 ? 9.235 -11.716 -24.898 1.00 66.38 81 GLU A CA 1
ATOM 614 C C . GLU A 1 81 ? 9.595 -10.261 -25.205 1.00 66.38 81 GLU A C 1
ATOM 616 O O . GLU A 1 81 ? 10.749 -9.881 -25.026 1.00 66.38 81 GLU A O 1
ATOM 621 N N . PRO A 1 82 ? 8.662 -9.439 -25.716 1.00 63.81 82 PRO A N 1
ATOM 622 C CA . PRO A 1 82 ? 8.968 -8.051 -26.036 1.00 63.81 82 PRO A CA 1
ATOM 623 C C . PRO A 1 82 ? 9.360 -7.286 -24.769 1.00 63.81 82 PRO A C 1
ATOM 625 O O . PRO A 1 82 ? 8.836 -7.560 -23.685 1.00 63.81 82 PRO A O 1
ATOM 628 N N . LEU A 1 83 ? 10.236 -6.286 -24.919 1.00 68.75 83 LEU A N 1
ATOM 629 C CA . LEU A 1 83 ? 10.533 -5.336 -23.849 1.00 68.75 83 LEU A CA 1
ATOM 630 C C . LEU A 1 83 ? 9.230 -4.753 -23.306 1.00 68.75 83 LEU A C 1
ATOM 632 O O . LEU A 1 83 ? 8.517 -4.023 -23.994 1.00 68.75 83 LEU A O 1
ATOM 636 N N . SER A 1 84 ? 8.914 -5.102 -22.061 1.00 70.81 84 SER A N 1
ATOM 637 C CA . SER A 1 84 ? 7.762 -4.521 -21.384 1.00 70.81 84 SER A CA 1
ATOM 638 C C . SER A 1 84 ? 7.999 -3.025 -21.162 1.00 70.81 84 SER A C 1
ATOM 640 O O . SER A 1 84 ? 9.092 -2.600 -20.784 1.00 70.81 84 SER A O 1
ATOM 642 N N . GLY A 1 85 ? 6.976 -2.215 -21.432 1.00 75.31 85 GLY A N 1
ATOM 643 C CA . GLY A 1 85 ? 7.041 -0.771 -21.217 1.00 75.31 85 GLY A CA 1
ATOM 644 C C . GLY A 1 85 ? 7.254 -0.400 -19.747 1.00 75.31 85 GLY A C 1
ATOM 645 O O . GLY A 1 85 ? 7.178 -1.250 -18.853 1.00 75.31 85 GLY A O 1
ATOM 646 N N . CYS A 1 86 ? 7.505 0.880 -19.483 1.00 84.12 86 CYS A N 1
ATOM 647 C CA . CYS A 1 86 ? 7.498 1.393 -18.119 1.00 84.12 86 CYS A CA 1
ATOM 648 C C . CYS A 1 86 ? 6.049 1.582 -17.656 1.00 84.12 86 CYS A C 1
ATOM 650 O O . CYS A 1 86 ? 5.255 2.267 -18.301 1.00 84.12 86 CYS A O 1
ATOM 652 N N . ILE A 1 87 ? 5.699 0.935 -16.547 1.00 84.44 87 ILE A N 1
ATOM 653 C CA . ILE A 1 87 ? 4.338 0.883 -16.011 1.00 84.44 87 ILE A CA 1
ATOM 654 C C . ILE A 1 87 ? 4.219 1.873 -14.869 1.00 84.44 87 ILE A C 1
ATOM 656 O O . ILE A 1 87 ? 5.167 2.068 -14.116 1.00 84.44 87 ILE A O 1
ATOM 660 N N . GLU A 1 88 ? 3.054 2.495 -14.740 1.00 83.69 88 GLU A N 1
ATOM 661 C CA . GLU A 1 88 ? 2.765 3.434 -13.662 1.00 83.69 88 GLU A CA 1
ATOM 662 C C . GLU A 1 88 ? 3.066 2.819 -12.283 1.00 83.69 88 GLU A C 1
ATOM 664 O O . GLU A 1 88 ? 2.553 1.747 -11.941 1.00 83.69 88 GLU A O 1
ATOM 669 N N . SER A 1 89 ? 3.893 3.501 -11.486 1.00 81.00 89 SER A N 1
ATOM 670 C CA . SER A 1 89 ? 4.095 3.167 -10.082 1.00 81.00 89 SER A CA 1
ATOM 671 C C . SER A 1 89 ? 3.019 3.866 -9.251 1.00 81.00 89 SER A C 1
ATOM 673 O O . SER A 1 89 ? 2.914 5.093 -9.176 1.00 81.00 89 SER A O 1
ATOM 675 N N . LEU A 1 90 ? 2.170 3.062 -8.616 1.00 80.19 90 LEU A N 1
ATOM 676 C CA . LEU A 1 90 ? 1.084 3.560 -7.789 1.00 80.19 90 LEU A CA 1
ATOM 677 C C . LEU A 1 90 ? 1.465 3.446 -6.316 1.00 80.19 90 LEU A C 1
ATOM 679 O O . LEU A 1 90 ? 1.809 2.367 -5.819 1.00 80.19 90 LEU A O 1
ATOM 683 N N . PHE A 1 91 ? 1.378 4.560 -5.595 1.00 78.25 91 PHE A N 1
ATOM 684 C CA . PHE A 1 91 ? 1.479 4.557 -4.147 1.00 78.25 91 PHE A CA 1
ATOM 685 C C . PHE A 1 91 ? 0.075 4.383 -3.560 1.00 78.25 91 PHE A C 1
ATOM 687 O O . PHE A 1 91 ? -0.656 5.331 -3.291 1.00 78.25 91 PHE A O 1
ATOM 694 N N . GLU A 1 92 ? -0.308 3.127 -3.344 1.00 77.62 92 GLU A N 1
ATOM 695 C CA . GLU A 1 92 ? -1.611 2.718 -2.786 1.00 77.62 92 GLU A CA 1
ATOM 696 C C . GLU A 1 92 ? -1.807 3.105 -1.302 1.00 77.62 92 GLU A C 1
ATOM 698 O O . GLU A 1 92 ? -2.750 2.649 -0.654 1.00 77.62 92 GLU A O 1
ATOM 703 N N . GLY A 1 93 ? -0.923 3.948 -0.761 1.00 80.50 93 GLY A N 1
ATOM 704 C CA . GLY A 1 93 ? -0.874 4.331 0.639 1.00 80.50 93 GLY A CA 1
ATOM 705 C C . GLY A 1 93 ? -0.128 3.327 1.519 1.00 80.50 93 GLY A C 1
ATOM 706 O O . GLY A 1 93 ? 0.359 2.280 1.082 1.00 80.50 93 GLY A O 1
ATOM 707 N N . GLU A 1 94 ? -0.038 3.668 2.798 1.00 86.44 94 GLU A N 1
ATOM 708 C CA . GLU A 1 94 ? 0.491 2.806 3.847 1.00 86.44 94 GLU A CA 1
ATOM 709 C C . GLU A 1 94 ? -0.636 2.368 4.776 1.00 86.44 94 GLU A C 1
ATOM 711 O O . GLU A 1 94 ? -1.546 3.135 5.089 1.00 86.44 94 GLU A O 1
ATOM 716 N N . THR A 1 95 ? -0.560 1.123 5.230 1.00 89.56 95 THR A N 1
ATOM 717 C CA . THR A 1 95 ? -1.489 0.552 6.198 1.00 89.56 95 THR A CA 1
ATOM 718 C C . THR A 1 95 ? -0.776 0.368 7.529 1.00 89.56 95 THR A C 1
ATOM 720 O O . THR A 1 95 ? 0.241 -0.320 7.616 1.00 89.56 95 THR A O 1
ATOM 723 N N . LEU A 1 96 ? -1.321 0.959 8.585 1.00 91.81 96 LEU A N 1
ATOM 724 C CA . LEU A 1 96 ? -0.825 0.878 9.949 1.00 91.81 96 LEU A CA 1
ATOM 725 C C . LEU A 1 96 ? -1.798 0.064 10.800 1.00 91.81 96 LEU A C 1
ATOM 727 O O . LEU A 1 96 ? -2.933 0.477 11.034 1.00 91.81 96 LEU A O 1
ATOM 731 N N . GLU A 1 97 ? -1.350 -1.103 11.262 1.00 93.12 97 GLU A N 1
ATOM 732 C CA . GLU A 1 97 ? -2.152 -1.946 12.148 1.00 93.12 97 GLU A CA 1
ATOM 733 C C . GLU A 1 97 ? -2.068 -1.447 13.594 1.00 93.12 97 GLU A C 1
ATOM 735 O O . GLU A 1 97 ? -0.986 -1.168 14.123 1.00 93.12 97 GLU A O 1
ATOM 740 N N . VAL A 1 98 ? -3.225 -1.378 14.244 1.00 93.69 98 VAL A N 1
ATOM 741 C CA . VAL A 1 98 ? -3.389 -0.883 15.608 1.00 93.69 98 VAL A CA 1
ATOM 742 C C . VAL A 1 98 ? -4.232 -1.873 16.402 1.00 93.69 98 VAL A C 1
ATOM 744 O O . VAL A 1 98 ? -5.226 -2.413 15.919 1.00 93.69 98 VAL A O 1
ATOM 747 N N . GLU A 1 99 ? -3.830 -2.112 17.642 1.00 93.56 99 GLU A N 1
ATOM 748 C CA . GLU A 1 99 ? -4.515 -2.982 18.588 1.00 93.56 99 GLU A CA 1
ATOM 749 C C . GLU A 1 99 ? -4.936 -2.186 19.819 1.00 93.56 99 GLU A C 1
ATOM 751 O O . GLU A 1 99 ? -4.130 -1.493 20.445 1.00 93.56 99 GLU A O 1
ATOM 756 N N . VAL A 1 100 ? -6.207 -2.332 20.182 1.00 91.88 100 VAL A N 1
ATOM 757 C CA . VAL A 1 100 ? -6.755 -1.852 21.452 1.00 91.88 100 VAL A CA 1
ATOM 758 C C . VAL A 1 100 ? -7.266 -3.028 22.270 1.00 91.88 100 VAL A C 1
ATOM 760 O O . VAL A 1 100 ? -7.679 -4.061 21.730 1.00 91.88 100 VAL A O 1
ATOM 763 N N . PHE A 1 101 ? -7.253 -2.868 23.588 1.00 89.44 101 PHE A N 1
ATOM 764 C CA . PHE A 1 101 ? -7.534 -3.957 24.513 1.00 89.44 101 PHE A CA 1
ATOM 765 C C . PHE A 1 101 ? -8.772 -3.652 25.357 1.00 89.44 101 PHE A C 1
ATOM 767 O O . PHE A 1 101 ? -8.960 -2.530 25.826 1.00 89.44 101 PHE A O 1
ATOM 774 N N . TYR A 1 102 ? -9.603 -4.667 25.579 1.00 87.94 102 TYR A N 1
ATOM 775 C CA . TYR A 1 102 ? -10.808 -4.594 26.401 1.00 87.94 102 TYR A CA 1
ATOM 776 C C . TYR A 1 102 ? -10.840 -5.729 27.425 1.00 87.94 102 TYR A C 1
ATOM 778 O O . TYR A 1 102 ? -10.467 -6.868 27.128 1.00 87.94 102 TYR A O 1
ATOM 786 N N . PHE A 1 103 ? -11.355 -5.431 28.618 1.00 84.00 103 PHE A N 1
ATOM 787 C CA . PHE A 1 103 ? -11.681 -6.448 29.616 1.00 84.00 103 PHE A CA 1
ATOM 788 C C . PHE A 1 103 ? -13.037 -7.093 29.304 1.00 84.00 103 PHE A C 1
ATOM 790 O O . PHE A 1 103 ? -14.038 -6.388 29.152 1.00 84.00 103 PHE A O 1
ATOM 797 N N . ILE A 1 104 ? -13.087 -8.430 29.268 1.00 83.38 104 ILE A N 1
ATOM 798 C CA . ILE A 1 104 ? -14.329 -9.195 29.072 1.00 83.38 104 ILE A CA 1
ATOM 799 C C . ILE A 1 104 ? -14.298 -10.528 29.834 1.00 83.38 104 ILE A C 1
ATOM 801 O O . ILE A 1 104 ? -13.270 -11.191 29.902 1.00 83.38 104 ILE A O 1
ATOM 805 N N . GLU A 1 105 ? -15.424 -10.971 30.393 1.00 78.75 105 GLU A N 1
ATOM 806 C CA . GLU A 1 105 ? -15.477 -12.201 31.207 1.00 78.75 105 GLU A CA 1
ATOM 807 C C . GLU A 1 105 ? -15.478 -13.504 30.390 1.00 78.75 105 GLU A C 1
ATOM 809 O O . GLU A 1 105 ? -14.917 -14.505 30.825 1.00 78.75 105 GLU A O 1
ATOM 814 N N . LYS A 1 106 ? -16.108 -13.524 29.207 1.00 79.06 106 LYS A N 1
ATOM 815 C CA . LYS A 1 106 ? -16.240 -14.736 28.378 1.00 79.06 106 LYS A CA 1
ATOM 816 C C . LYS A 1 106 ? -15.909 -14.475 26.905 1.00 79.06 106 LYS A C 1
ATOM 818 O O . LYS A 1 106 ? -16.755 -14.646 26.031 1.00 79.06 106 LYS A O 1
ATOM 823 N N . CYS A 1 107 ? -14.670 -14.071 26.613 1.00 83.25 107 CYS A N 1
ATOM 824 C CA . CYS A 1 107 ? -14.245 -13.779 25.235 1.00 83.25 107 CYS A CA 1
ATOM 825 C C . CYS A 1 107 ? -14.388 -14.999 24.304 1.00 83.25 107 CYS A C 1
ATOM 827 O O . CYS A 1 107 ? -14.901 -14.906 23.189 1.00 83.25 107 CYS A O 1
ATOM 829 N N . SER A 1 108 ? -13.992 -16.183 24.780 1.00 81.69 108 SER A N 1
ATOM 830 C CA . SER A 1 108 ? -13.972 -17.400 23.960 1.00 81.69 108 SER A CA 1
ATOM 831 C C . SER A 1 108 ? -15.361 -17.904 23.554 1.00 81.69 108 SER A C 1
ATOM 833 O O . SER A 1 108 ? -15.462 -18.674 22.605 1.00 81.69 108 SER A O 1
ATOM 835 N N . SER A 1 109 ? -16.430 -17.470 24.232 1.00 83.75 109 SER A N 1
ATOM 836 C CA . SER A 1 109 ? -17.811 -17.854 23.907 1.00 83.75 109 SER A CA 1
ATOM 837 C C . SER A 1 109 ? -18.555 -16.821 23.054 1.00 83.75 109 SER A C 1
ATOM 839 O O . SER A 1 109 ? -19.769 -16.932 22.897 1.00 83.75 109 SER A O 1
ATOM 841 N N . LEU A 1 110 ? -17.869 -15.797 22.535 1.00 85.88 110 LEU A N 1
ATOM 842 C CA . LEU A 1 110 ? -18.472 -14.824 21.623 1.00 85.88 110 LEU A CA 1
ATOM 843 C C . LEU A 1 110 ? -18.894 -15.514 20.316 1.00 85.88 110 LEU A C 1
ATOM 845 O O . LEU A 1 110 ? -18.065 -16.123 19.636 1.00 85.88 110 LEU A O 1
ATOM 849 N N . THR A 1 111 ? -20.174 -15.394 19.956 1.00 90.06 111 THR A N 1
ATOM 850 C CA . THR A 1 111 ? -20.703 -15.876 18.671 1.00 90.06 111 THR A CA 1
ATOM 851 C C . THR A 1 111 ? -20.189 -15.013 17.516 1.00 90.06 111 THR A C 1
ATOM 853 O O . THR A 1 111 ? -19.803 -13.861 17.714 1.00 90.06 111 THR A O 1
ATOM 856 N N . ALA A 1 112 ? -20.204 -15.546 16.290 1.00 90.19 112 ALA A N 1
ATOM 857 C CA . ALA A 1 112 ? -19.787 -14.791 15.104 1.00 90.19 112 ALA A CA 1
ATOM 858 C C . ALA A 1 112 ? -20.609 -13.499 14.919 1.00 90.19 112 ALA A C 1
ATOM 860 O O . ALA A 1 112 ? -20.032 -12.439 14.710 1.00 90.19 112 ALA A O 1
ATOM 861 N N . ALA A 1 113 ? -21.933 -13.569 15.105 1.00 90.56 113 ALA A N 1
ATOM 862 C CA . ALA A 1 113 ? -22.820 -12.407 15.010 1.00 90.56 113 ALA A CA 1
ATOM 863 C C . ALA A 1 113 ? -22.458 -11.303 16.018 1.00 90.56 113 ALA A C 1
ATOM 865 O O . ALA A 1 113 ? -22.420 -10.127 15.674 1.00 90.56 113 ALA A O 1
ATOM 866 N N . LEU A 1 114 ? -22.132 -11.690 17.252 1.00 90.31 114 LEU A N 1
ATOM 867 C CA . LEU A 1 114 ? -21.757 -10.746 18.297 1.00 90.31 114 LEU A CA 1
ATOM 868 C C . LEU A 1 114 ? -20.376 -10.123 18.049 1.00 90.31 114 LEU A C 1
ATOM 870 O O . LEU A 1 114 ? -20.168 -8.956 18.368 1.00 90.31 114 LEU A O 1
ATOM 874 N N . ARG A 1 115 ? -19.433 -10.871 17.460 1.00 90.69 115 ARG A N 1
ATOM 875 C CA . ARG A 1 115 ? -18.138 -10.313 17.035 1.00 90.69 115 ARG A CA 1
ATOM 876 C C . ARG A 1 115 ? -18.316 -9.243 15.961 1.00 90.69 115 ARG A C 1
ATOM 878 O O . ARG A 1 115 ? -17.701 -8.191 16.080 1.00 90.69 115 ARG A O 1
ATOM 885 N N . GLU A 1 116 ? -19.176 -9.480 14.973 1.00 91.31 116 GLU A N 1
ATOM 886 C CA . GLU A 1 116 ? -19.508 -8.481 13.946 1.00 91.31 116 GLU A CA 1
ATOM 887 C C . GLU A 1 116 ? -20.179 -7.239 14.547 1.00 91.31 116 GLU A C 1
ATOM 889 O O . GLU A 1 116 ? -19.824 -6.110 14.212 1.00 91.31 116 GLU A O 1
ATOM 894 N N . GLU A 1 117 ? -21.094 -7.423 15.502 1.00 92.25 117 GLU A N 1
ATOM 895 C CA . GLU A 1 117 ? -21.756 -6.308 16.182 1.00 92.25 117 GLU A CA 1
ATOM 896 C C . GLU A 1 117 ? -20.745 -5.455 16.974 1.00 92.25 117 GLU A C 1
ATOM 898 O O . GLU A 1 117 ? -20.714 -4.232 16.821 1.00 92.25 117 GLU A O 1
ATOM 903 N N . ILE A 1 118 ? -19.844 -6.091 17.737 1.00 91.94 118 ILE A N 1
ATOM 904 C CA . ILE A 1 118 ? -18.750 -5.413 18.455 1.00 91.94 118 ILE A CA 1
ATOM 905 C C . ILE A 1 118 ? -17.831 -4.670 17.478 1.00 91.94 118 ILE A C 1
ATOM 907 O O . ILE A 1 118 ? -17.506 -3.507 17.717 1.00 91.94 118 ILE A O 1
ATOM 911 N N . SER A 1 119 ? -17.440 -5.312 16.375 1.00 93.00 119 SER A N 1
ATOM 912 C CA . SER A 1 119 ? -16.633 -4.701 15.316 1.00 93.00 119 SER A CA 1
ATOM 913 C C . SER A 1 119 ? -17.303 -3.452 14.741 1.00 93.00 119 SER A C 1
ATOM 915 O O . SER A 1 119 ? -16.674 -2.398 14.645 1.00 93.00 119 SER A O 1
ATOM 917 N N . SER A 1 120 ? -18.598 -3.529 14.425 1.00 92.12 120 SER A N 1
ATOM 918 C CA . SER A 1 120 ? -19.354 -2.399 13.878 1.00 92.12 120 SER A CA 1
ATOM 919 C C . SER A 1 120 ? -19.455 -1.229 14.864 1.00 92.12 120 SER A C 1
ATOM 921 O O . SER A 1 120 ? -19.221 -0.079 14.483 1.00 92.12 120 SER A O 1
ATOM 923 N N . ALA A 1 121 ? -19.715 -1.512 16.145 1.00 92.12 121 ALA A N 1
ATOM 924 C CA . ALA A 1 121 ? -19.793 -0.504 17.196 1.00 92.12 121 ALA A CA 1
ATOM 925 C C . ALA A 1 121 ? -18.430 0.156 17.456 1.00 92.12 121 ALA A C 1
ATOM 927 O O . ALA A 1 121 ? -18.348 1.369 17.653 1.00 92.12 121 ALA A O 1
ATOM 928 N N . PHE A 1 122 ? -17.351 -0.627 17.405 1.00 92.69 122 PHE A N 1
ATOM 929 C CA . PHE A 1 122 ? -15.987 -0.124 17.521 1.00 92.69 122 PHE A CA 1
ATOM 930 C C . PHE A 1 122 ? -15.626 0.818 16.367 1.00 92.69 122 PHE A C 1
ATOM 932 O O . PHE A 1 122 ? -15.198 1.948 16.608 1.00 92.69 122 PHE A O 1
ATOM 939 N N . LEU A 1 123 ? -15.869 0.407 15.118 1.00 92.50 123 LEU A N 1
ATOM 940 C CA . LEU A 1 123 ? -15.624 1.250 13.944 1.00 92.50 123 LEU A CA 1
ATOM 941 C C . LEU A 1 123 ? -16.454 2.541 13.981 1.00 92.50 123 LEU A C 1
ATOM 943 O O . LEU A 1 123 ? -15.941 3.611 13.653 1.00 92.50 123 LEU A O 1
ATOM 947 N N . ALA A 1 124 ? -17.715 2.468 14.420 1.00 90.94 124 ALA A N 1
ATOM 948 C CA . ALA A 1 124 ? -18.562 3.645 14.603 1.00 90.94 124 ALA A CA 1
ATOM 949 C C . ALA A 1 124 ? -17.996 4.604 15.665 1.00 90.94 124 ALA A C 1
ATOM 951 O O . ALA A 1 124 ? -17.988 5.816 15.450 1.00 90.94 124 ALA A O 1
ATOM 952 N N . SER A 1 125 ? -17.460 4.076 16.772 1.00 90.88 125 SER A N 1
ATOM 953 C CA . SER A 1 125 ? -16.791 4.887 17.796 1.00 90.88 125 SER A CA 1
ATOM 954 C C . SER A 1 125 ? -15.570 5.624 17.235 1.00 90.88 125 SER A C 1
ATOM 956 O O . SER A 1 125 ? -15.421 6.827 17.462 1.00 90.88 125 SER A O 1
ATOM 958 N N . LEU A 1 126 ? -14.733 4.962 16.429 1.00 92.00 126 LEU A N 1
ATOM 959 C CA . LEU A 1 126 ? -13.593 5.623 15.782 1.00 92.00 126 LEU A CA 1
ATOM 960 C C . LEU A 1 126 ? -14.038 6.726 14.806 1.00 92.00 126 LEU A C 1
ATOM 962 O O . LEU A 1 126 ? -13.462 7.814 14.792 1.00 92.00 126 LEU A O 1
ATOM 966 N N . LYS A 1 127 ? -15.087 6.481 14.015 1.00 90.88 127 LYS A N 1
ATOM 967 C CA . LYS A 1 127 ? -15.630 7.486 13.086 1.00 90.88 127 LYS A CA 1
ATOM 968 C C . LYS A 1 127 ? -16.202 8.698 13.821 1.00 90.88 127 LYS A C 1
ATOM 970 O O . LYS A 1 127 ? -15.873 9.826 13.466 1.00 90.88 127 LYS A O 1
ATOM 975 N N . ASN A 1 128 ? -16.973 8.482 14.887 1.00 90.94 128 ASN A N 1
ATOM 976 C CA . ASN A 1 128 ? -17.540 9.563 15.701 1.00 90.94 128 ASN A CA 1
ATOM 977 C C . ASN A 1 128 ? -16.458 10.428 16.361 1.00 90.94 128 ASN A C 1
ATOM 979 O O . ASN A 1 128 ? -16.615 11.641 16.470 1.00 90.94 128 ASN A O 1
ATOM 983 N N . ASN A 1 129 ? -15.329 9.824 16.737 1.00 89.94 129 ASN A N 1
ATOM 984 C CA . ASN A 1 129 ? -14.175 10.541 17.275 1.00 89.94 129 ASN A CA 1
ATOM 985 C C . ASN A 1 129 ? -13.285 11.187 16.197 1.00 89.94 129 ASN A C 1
ATOM 987 O O . ASN A 1 129 ? -12.218 11.710 16.515 1.00 89.94 129 ASN A O 1
ATOM 991 N N . SER A 1 130 ? -13.704 11.178 14.924 1.00 92.00 130 SER A N 1
ATOM 992 C CA . SER A 1 130 ? -13.011 11.869 13.828 1.00 92.00 130 SER A CA 1
ATOM 993 C C . SER A 1 130 ? -11.528 11.480 13.711 1.00 92.00 130 SER A C 1
ATOM 995 O O . SER A 1 130 ? -10.667 12.329 13.450 1.00 92.00 130 SER A O 1
ATOM 997 N N . ILE A 1 131 ? -11.208 10.193 13.915 1.00 93.81 131 ILE A N 1
ATOM 998 C CA . ILE A 1 131 ? -9.827 9.678 13.896 1.00 93.81 131 ILE A CA 1
ATOM 999 C C . ILE A 1 131 ? -9.119 10.052 12.587 1.00 93.81 131 ILE A C 1
ATOM 1001 O O . ILE A 1 131 ? -8.060 10.678 12.619 1.00 93.81 131 ILE A O 1
ATOM 1005 N N . CYS A 1 132 ? -9.765 9.786 11.453 1.00 92.88 132 CYS A N 1
ATOM 1006 C CA . CYS A 1 132 ? -9.222 10.035 10.118 1.00 92.88 132 CYS A CA 1
ATOM 1007 C C . CYS A 1 132 ? -9.614 11.384 9.494 1.00 92.88 132 CYS A C 1
ATOM 1009 O O . CYS A 1 132 ? -9.567 11.528 8.277 1.00 92.88 132 CYS A O 1
ATOM 1011 N N . ILE A 1 133 ? -10.023 12.374 10.293 1.00 91.69 133 ILE A N 1
ATOM 1012 C CA . ILE A 1 133 ? -10.401 13.701 9.781 1.00 91.69 133 ILE A CA 1
ATOM 1013 C C . ILE A 1 133 ? -9.465 14.762 10.356 1.00 91.69 133 ILE A C 1
ATOM 1015 O O . ILE A 1 133 ? -9.379 14.923 11.574 1.00 91.69 133 ILE A O 1
ATOM 1019 N N . SER A 1 134 ? -8.787 15.524 9.502 1.00 87.31 134 SER A N 1
ATOM 1020 C CA . SER A 1 134 ? -7.956 16.665 9.902 1.00 87.31 134 SER A CA 1
ATOM 1021 C C . SER A 1 134 ? -8.365 17.903 9.113 1.00 87.31 134 SER A C 1
ATOM 1023 O O . SER A 1 134 ? -8.505 17.839 7.895 1.00 87.31 134 SER A O 1
ATOM 1025 N N . ASN A 1 135 ? -8.605 19.026 9.797 1.00 85.38 135 ASN A N 1
ATOM 1026 C CA . ASN A 1 135 ? -9.069 20.280 9.180 1.00 85.38 135 ASN A CA 1
ATOM 1027 C C . ASN A 1 135 ? -10.299 20.116 8.258 1.00 85.38 135 ASN A C 1
ATOM 1029 O O . ASN A 1 135 ? -10.414 20.789 7.240 1.00 85.38 135 ASN A O 1
ATOM 1033 N N . GLY A 1 136 ? -11.212 19.196 8.595 1.00 83.75 136 GLY A N 1
ATOM 1034 C CA . GLY A 1 136 ? -12.410 18.910 7.794 1.00 83.75 136 GLY A CA 1
ATOM 1035 C C . GLY A 1 136 ? -12.171 18.066 6.536 1.00 83.75 136 GLY A C 1
ATOM 1036 O O . GLY A 1 136 ? -13.115 17.842 5.785 1.00 83.75 136 GLY A O 1
ATOM 1037 N N . LYS A 1 137 ? -10.945 17.577 6.310 1.00 87.75 137 LYS A N 1
ATOM 1038 C CA . LYS A 1 137 ? -10.586 16.686 5.201 1.00 87.75 137 LYS A CA 1
ATOM 1039 C C . LYS A 1 137 ? -10.312 15.273 5.718 1.00 87.75 137 LYS A C 1
ATOM 1041 O O . LYS A 1 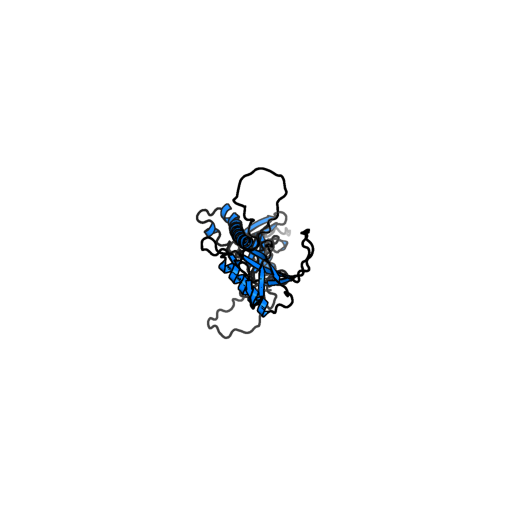137 ? -9.700 15.106 6.774 1.00 87.75 137 LYS A O 1
ATOM 1046 N N . GLU A 1 138 ? -10.751 14.268 4.969 1.00 90.00 138 GLU A N 1
ATOM 1047 C CA . GLU A 1 138 ? -10.382 12.872 5.215 1.00 90.00 138 GLU A CA 1
ATOM 1048 C C . GLU A 1 138 ? -8.885 12.674 4.938 1.00 90.00 138 GLU A C 1
ATOM 1050 O O . GLU A 1 138 ? -8.360 13.148 3.929 1.00 90.00 138 GLU A O 1
ATOM 1055 N N . THR A 1 139 ? -8.183 12.026 5.866 1.00 90.31 139 THR A N 1
ATOM 1056 C CA . THR A 1 139 ? -6.731 11.781 5.797 1.00 90.31 139 THR A CA 1
ATOM 1057 C C . THR A 1 139 ? -6.376 10.297 5.780 1.00 90.31 139 THR A C 1
ATOM 1059 O O . THR A 1 139 ? -5.256 9.939 5.421 1.00 90.31 139 THR A O 1
ATOM 1062 N N . CYS A 1 140 ? -7.299 9.428 6.193 1.00 92.12 140 CYS A N 1
ATOM 1063 C CA . CYS A 1 140 ? -7.140 7.980 6.145 1.00 92.12 140 CYS A CA 1
ATOM 1064 C C . CYS A 1 140 ? -8.487 7.261 6.047 1.00 92.12 140 CYS A C 1
ATOM 1066 O O . CYS A 1 140 ? -9.533 7.815 6.375 1.00 92.12 140 CYS A O 1
ATOM 1068 N N . ASP A 1 141 ? -8.424 5.996 5.665 1.00 92.50 141 ASP A N 1
ATOM 1069 C CA . ASP A 1 141 ? -9.511 5.041 5.757 1.00 92.50 141 ASP A CA 1
ATOM 1070 C C . ASP A 1 141 ? -9.297 4.117 6.956 1.00 92.50 141 ASP A C 1
ATOM 1072 O O . ASP A 1 141 ? -8.172 3.764 7.316 1.00 92.50 141 ASP A O 1
ATOM 1076 N N . ILE A 1 142 ? -10.397 3.712 7.586 1.00 92.94 142 ILE A N 1
ATOM 1077 C CA . ILE A 1 142 ? -10.386 2.710 8.654 1.00 92.94 142 ILE A CA 1
ATOM 1078 C C . ILE A 1 142 ? -10.835 1.387 8.036 1.00 92.94 142 ILE A C 1
ATOM 1080 O O . ILE A 1 142 ? -11.998 1.244 7.651 1.00 92.94 142 ILE A O 1
ATOM 1084 N N . GLU A 1 143 ? -9.915 0.434 7.931 1.00 89.50 143 GLU A N 1
ATOM 1085 C CA . GLU A 1 143 ? -10.171 -0.903 7.397 1.00 89.50 143 GLU A CA 1
ATOM 1086 C C . GLU A 1 143 ? -10.818 -1.826 8.446 1.00 89.50 143 GLU A C 1
ATOM 1088 O O . GLU A 1 143 ? -10.973 -1.485 9.623 1.00 89.50 143 GLU A O 1
ATOM 1093 N N . SER A 1 144 ? -11.230 -3.017 8.005 1.00 84.44 144 SER A N 1
ATOM 1094 C CA . SER A 1 144 ? -11.947 -3.993 8.828 1.00 84.44 144 SER A CA 1
ATOM 1095 C C . SER A 1 144 ? -11.197 -4.377 10.104 1.00 84.44 144 SER A C 1
ATOM 1097 O O . SER A 1 144 ? -9.969 -4.485 10.130 1.00 84.44 144 SER A O 1
ATOM 1099 N N . THR A 1 145 ? -11.962 -4.658 11.155 1.00 89.75 145 THR A N 1
ATOM 1100 C CA . THR A 1 145 ? -11.445 -5.116 12.442 1.00 89.75 145 THR A CA 1
ATOM 1101 C C . THR A 1 145 ? -11.429 -6.637 12.534 1.00 89.75 145 THR A C 1
ATOM 1103 O O . THR A 1 145 ? -12.269 -7.333 11.970 1.00 89.75 145 THR A O 1
ATOM 1106 N N . SER A 1 146 ? -10.495 -7.169 13.315 1.00 91.19 146 SER A N 1
ATOM 1107 C CA . SER A 1 146 ? -10.470 -8.564 13.738 1.00 91.19 146 SER A CA 1
ATOM 1108 C C . SER A 1 146 ? -10.392 -8.634 15.258 1.00 91.19 146 SER A C 1
ATOM 1110 O O . SER A 1 146 ? -9.669 -7.873 15.903 1.00 91.19 146 SER A O 1
ATOM 1112 N N . ILE A 1 147 ? -11.175 -9.537 15.845 1.00 91.69 147 ILE A N 1
ATOM 1113 C CA . ILE A 1 147 ? -11.244 -9.717 17.294 1.00 91.69 147 ILE A CA 1
ATOM 1114 C C . ILE A 1 147 ? -10.531 -11.012 17.650 1.00 91.69 147 ILE A C 1
ATOM 1116 O O . ILE A 1 147 ? -10.887 -12.085 17.160 1.00 91.69 147 ILE A O 1
ATOM 1120 N N . THR A 1 148 ? -9.548 -10.912 18.539 1.00 90.25 148 THR A N 1
ATOM 1121 C CA . THR A 1 148 ? -8.836 -12.066 19.088 1.00 90.25 148 THR A CA 1
ATOM 1122 C C . THR A 1 148 ? -8.999 -12.120 20.601 1.00 90.25 148 THR A C 1
ATOM 1124 O O . THR A 1 148 ? -9.051 -11.099 21.289 1.00 90.25 148 THR A O 1
ATOM 1127 N N . CYS A 1 149 ? -9.118 -13.338 21.121 1.00 87.81 149 CYS A N 1
ATOM 1128 C CA . CYS A 1 149 ? -9.273 -13.610 22.543 1.00 87.81 149 CYS A CA 1
ATOM 1129 C C . CYS A 1 149 ? -8.008 -14.301 23.039 1.00 87.81 149 CYS A C 1
ATOM 1131 O O . CYS A 1 149 ? -7.716 -15.417 22.612 1.00 87.81 149 CYS A O 1
ATOM 1133 N N . GLY A 1 150 ? -7.262 -13.640 23.921 1.00 77.25 150 GLY A N 1
ATOM 1134 C CA . GLY A 1 150 ? -6.046 -14.186 24.514 1.00 77.25 150 GLY A CA 1
ATOM 1135 C C . GLY A 1 150 ? -6.188 -14.377 26.021 1.00 77.25 150 GLY A C 1
ATOM 1136 O O . GLY A 1 150 ? -6.920 -13.643 26.690 1.00 77.25 150 GLY A O 1
ATOM 1137 N N . ALA A 1 151 ? -5.446 -15.340 26.569 1.00 61.34 151 ALA A N 1
ATOM 1138 C CA . ALA A 1 151 ? -5.075 -15.278 27.980 1.00 61.34 151 ALA A CA 1
ATOM 1139 C C . ALA A 1 151 ? -4.164 -14.051 28.198 1.00 61.34 151 ALA A C 1
ATOM 1141 O O . ALA A 1 151 ? -3.535 -13.588 27.243 1.00 61.34 151 ALA A O 1
ATOM 1142 N N . GLU A 1 152 ? -4.093 -13.511 29.419 1.00 53.97 152 GLU A N 1
ATOM 1143 C CA . GLU A 1 152 ? -2.989 -12.617 29.802 1.00 53.97 152 GLU A CA 1
ATOM 1144 C C . GLU A 1 152 ? -1.681 -13.380 29.559 1.00 53.97 152 GLU A C 1
ATOM 1146 O O . GLU A 1 152 ? -1.285 -14.223 30.358 1.00 53.97 152 GLU A O 1
ATOM 1151 N N . VAL A 1 153 ? -1.054 -13.172 28.404 1.00 45.41 153 VAL A N 1
ATOM 1152 C CA . VAL A 1 153 ? 0.326 -13.591 28.200 1.00 45.41 153 VAL A CA 1
ATOM 1153 C C . VAL A 1 153 ? 1.163 -12.446 28.744 1.00 45.41 153 VAL A C 1
ATOM 1155 O O . VAL A 1 153 ? 0.984 -11.305 28.314 1.00 45.41 153 VAL A O 1
ATOM 1158 N N . ASP A 1 154 ? 1.991 -12.774 29.738 1.00 44.22 154 ASP A N 1
ATOM 1159 C CA . ASP A 1 154 ? 3.012 -11.930 30.360 1.00 44.22 154 ASP A CA 1
ATOM 1160 C C . ASP A 1 154 ? 3.925 -11.312 29.281 1.00 44.22 154 ASP A C 1
ATOM 1162 O O . ASP A 1 154 ? 5.008 -11.817 28.991 1.00 44.22 154 ASP A O 1
ATOM 1166 N N . ASP A 1 155 ? 3.518 -10.192 28.684 1.00 42.19 155 ASP A N 1
ATOM 1167 C CA . ASP A 1 155 ? 4.429 -9.307 27.959 1.00 42.19 155 ASP A CA 1
ATOM 1168 C C . ASP A 1 155 ? 5.214 -8.488 29.002 1.00 42.19 155 ASP A C 1
ATOM 1170 O O . ASP A 1 155 ? 4.968 -7.302 29.185 1.00 42.19 155 ASP A O 1
ATOM 1174 N N . GLY A 1 156 ? 6.107 -9.147 29.752 1.00 43.78 156 GLY A N 1
ATOM 1175 C CA . GLY A 1 156 ? 7.278 -8.567 30.436 1.00 43.78 156 GLY A CA 1
ATOM 1176 C C . GLY A 1 156 ? 7.110 -7.367 31.387 1.00 43.78 156 GLY A C 1
ATOM 1177 O O . GLY A 1 156 ? 8.122 -6.840 31.843 1.00 43.78 156 GLY A O 1
ATOM 1178 N N . PHE A 1 157 ? 5.896 -6.912 31.703 1.00 42.75 157 PHE A N 1
ATOM 1179 C CA . PHE A 1 157 ? 5.651 -5.784 32.602 1.00 42.75 157 PHE A CA 1
ATOM 1180 C C . PHE A 1 157 ? 5.179 -6.310 33.959 1.00 42.75 157 PHE A C 1
ATOM 1182 O O . PHE A 1 157 ? 3.988 -6.463 34.232 1.00 42.75 157 PHE A O 1
ATOM 1189 N N . GLU A 1 158 ? 6.148 -6.651 34.805 1.00 34.81 158 GLU A N 1
ATOM 1190 C CA . GLU A 1 158 ? 5.924 -7.185 36.145 1.00 34.81 158 GLU A CA 1
ATOM 1191 C C . GLU A 1 158 ? 5.297 -6.101 37.045 1.00 34.81 158 GLU A C 1
ATOM 1193 O O . GLU A 1 158 ? 5.979 -5.259 37.628 1.00 34.81 158 GLU A O 1
ATOM 1198 N N . PHE A 1 159 ? 3.964 -6.080 37.144 1.00 43.81 159 PHE A N 1
ATOM 1199 C CA . PHE A 1 159 ? 3.259 -5.235 38.110 1.00 43.81 159 PHE A CA 1
ATOM 1200 C C . PHE A 1 159 ? 3.308 -5.884 39.509 1.00 43.81 159 PHE A C 1
ATOM 1202 O O . PHE A 1 159 ? 2.777 -6.984 39.690 1.00 43.81 159 PHE A O 1
ATOM 1209 N N . PRO A 1 160 ? 3.854 -5.220 40.548 1.00 40.09 160 PRO A N 1
ATOM 1210 C CA . PRO A 1 160 ? 4.022 -5.801 41.880 1.00 40.09 160 PRO A CA 1
ATOM 1211 C C . PRO A 1 160 ? 2.752 -5.662 42.735 1.00 40.09 160 PRO A C 1
ATOM 1213 O O . PRO A 1 160 ? 2.799 -5.189 43.871 1.00 40.09 160 PRO A O 1
ATOM 1216 N N . PHE A 1 161 ? 1.589 -6.070 42.218 1.00 42.09 161 PHE A N 1
ATOM 1217 C CA . PHE A 1 161 ? 0.351 -6.080 42.999 1.00 42.09 161 PHE A CA 1
ATOM 1218 C C . PHE A 1 161 ? -0.370 -7.430 42.930 1.00 42.09 161 PHE A C 1
ATOM 1220 O O . PHE A 1 161 ? -0.686 -7.953 41.867 1.00 42.09 161 PHE A O 1
ATOM 1227 N N . ARG A 1 162 ? -0.619 -7.985 44.127 1.00 44.12 162 ARG A N 1
ATOM 1228 C CA . ARG A 1 162 ? -1.341 -9.233 44.435 1.00 44.12 162 ARG A CA 1
ATOM 1229 C C . ARG A 1 162 ? -2.395 -9.612 43.384 1.00 44.12 162 ARG A C 1
ATOM 1231 O O . ARG A 1 162 ? -3.400 -8.918 43.242 1.00 44.12 162 ARG A O 1
ATOM 1238 N N . ARG A 1 163 ? -2.228 -10.796 42.780 1.00 46.28 163 ARG A N 1
ATOM 1239 C CA . ARG A 1 163 ? -3.221 -11.480 41.936 1.00 46.28 163 ARG A CA 1
ATOM 1240 C C . ARG A 1 163 ? -4.542 -11.677 42.697 1.00 46.28 163 ARG A C 1
ATOM 1242 O O . ARG A 1 163 ? -4.738 -12.684 43.375 1.00 46.28 163 ARG A O 1
ATOM 1249 N N . LYS A 1 164 ? -5.482 -10.737 42.573 1.00 45.34 164 LYS A N 1
ATOM 1250 C CA . LYS A 1 164 ? -6.907 -11.075 42.676 1.00 45.34 164 LYS A CA 1
ATOM 1251 C C . LYS A 1 164 ? -7.231 -11.878 41.420 1.00 45.34 164 LYS A C 1
ATOM 1253 O O . LYS A 1 164 ? -6.934 -11.408 40.330 1.00 45.34 164 LYS A O 1
ATOM 1258 N N . ARG A 1 165 ? -7.795 -13.084 41.571 1.00 44.66 165 ARG A N 1
ATOM 1259 C CA . ARG A 1 165 ? -8.336 -13.886 40.457 1.00 44.66 165 ARG A CA 1
ATOM 1260 C C . ARG A 1 165 ? -9.357 -13.029 39.705 1.00 44.66 165 ARG A C 1
ATOM 1262 O O . ARG A 1 165 ? -10.513 -12.955 40.111 1.00 44.66 165 ARG A O 1
ATOM 1269 N N . SER A 1 166 ? -8.915 -12.336 38.666 1.00 53.00 166 SER A N 1
ATOM 1270 C CA . SER A 1 166 ? -9.809 -11.693 37.722 1.00 53.00 166 SER A CA 1
ATOM 1271 C C . SER A 1 166 ? -10.342 -12.794 36.815 1.00 53.00 166 SER A C 1
ATOM 1273 O O . SER A 1 166 ? -9.569 -13.549 36.235 1.00 53.00 166 SER A O 1
ATOM 1275 N N . THR A 1 167 ? -11.661 -12.934 36.727 1.00 56.22 167 THR A N 1
ATOM 1276 C CA . THR A 1 167 ? -12.323 -13.763 35.706 1.00 56.22 167 THR A CA 1
ATOM 1277 C C . THR A 1 167 ? -12.305 -13.089 34.331 1.00 56.22 167 THR A C 1
ATOM 1279 O O . THR A 1 167 ? -12.864 -13.629 33.382 1.00 56.22 167 THR A O 1
ATOM 1282 N N . GLN A 1 168 ? -11.704 -11.900 34.212 1.00 63.22 168 GLN A N 1
ATOM 1283 C CA . GLN A 1 168 ? -11.645 -11.152 32.965 1.00 63.22 168 GLN A CA 1
ATOM 1284 C C . GLN A 1 168 ? -10.489 -11.645 32.096 1.00 63.22 168 GLN A C 1
ATOM 1286 O O . GLN A 1 168 ? -9.337 -11.689 32.512 1.00 63.22 168 GLN A O 1
ATOM 1291 N N . THR A 1 169 ? -10.833 -11.993 30.865 1.00 75.75 169 THR A N 1
ATOM 1292 C CA . THR A 1 169 ? -9.926 -12.275 29.753 1.00 75.75 169 THR A CA 1
ATOM 1293 C C . THR A 1 169 ? -9.660 -11.005 28.945 1.00 75.75 169 THR A C 1
ATOM 1295 O O . THR A 1 169 ? -10.508 -10.107 28.892 1.00 75.75 169 THR A O 1
ATOM 1298 N N . ARG A 1 170 ? -8.490 -10.935 28.299 1.00 83.56 170 ARG A N 1
ATOM 1299 C CA . ARG A 1 170 ? -8.129 -9.836 27.398 1.00 83.56 170 ARG A CA 1
ATOM 1300 C C . ARG A 1 170 ? -8.732 -10.094 26.021 1.00 83.56 170 ARG A C 1
ATOM 1302 O O . ARG A 1 170 ? -8.405 -11.085 25.364 1.00 83.56 170 ARG A O 1
ATOM 1309 N N . MET A 1 171 ? -9.588 -9.183 25.579 1.00 89.38 171 MET A N 1
ATOM 1310 C CA . MET A 1 171 ? -10.033 -9.115 24.193 1.00 89.38 171 MET A CA 1
ATOM 1311 C C . MET A 1 171 ? -9.204 -8.068 23.459 1.00 89.38 171 MET A C 1
ATOM 1313 O O . MET A 1 171 ? -9.146 -6.920 23.894 1.00 89.38 171 MET A O 1
ATOM 1317 N N . THR A 1 172 ? -8.592 -8.456 22.348 1.00 91.19 172 THR A N 1
ATOM 1318 C CA . THR A 1 172 ? -7.848 -7.545 21.479 1.00 91.19 172 THR A CA 1
ATOM 1319 C C . THR A 1 172 ?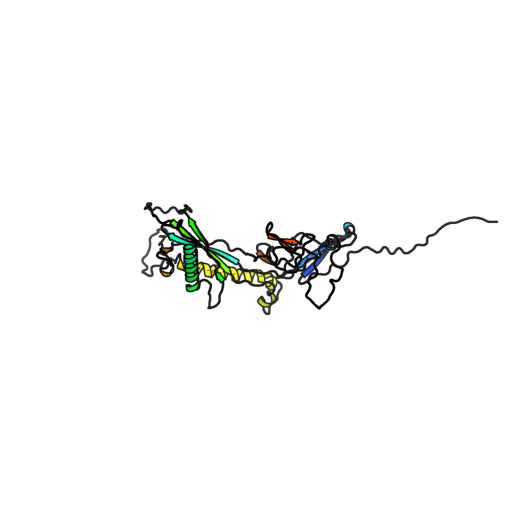 -8.678 -7.272 20.235 1.00 91.19 172 THR A C 1
ATOM 1321 O O . THR A 1 172 ? -9.039 -8.202 19.508 1.00 91.19 172 THR A O 1
ATOM 1324 N N . VAL A 1 173 ? -8.968 -5.998 19.987 1.00 92.75 173 VAL A N 1
ATOM 1325 C CA . VAL A 1 173 ? -9.553 -5.536 18.727 1.00 92.75 173 VAL A CA 1
ATOM 1326 C C . VAL A 1 173 ? -8.413 -4.978 17.888 1.00 92.75 173 VAL A C 1
ATOM 1328 O O . VAL A 1 173 ? -7.837 -3.942 18.220 1.00 92.75 173 VAL A O 1
ATOM 1331 N N . LYS A 1 174 ? -8.061 -5.700 16.826 1.00 94.50 174 LYS A N 1
ATOM 1332 C CA . LYS A 1 174 ? -7.058 -5.293 15.845 1.00 94.50 174 LYS A CA 1
ATOM 1333 C C . LYS A 1 174 ? -7.763 -4.646 14.661 1.00 94.50 174 LYS A C 1
ATOM 1335 O O . LYS A 1 174 ? -8.719 -5.214 14.143 1.00 94.50 174 LYS A O 1
ATOM 1340 N N . PHE A 1 175 ? -7.293 -3.493 14.216 1.00 94.81 175 PHE A N 1
ATOM 1341 C CA . PHE A 1 175 ? -7.805 -2.792 13.040 1.00 94.81 175 PHE A CA 1
ATOM 1342 C C . PHE A 1 175 ? -6.656 -2.159 12.265 1.00 94.81 175 PHE A C 1
ATOM 1344 O O . PHE A 1 175 ? -5.523 -2.118 12.747 1.00 94.81 175 PHE A O 1
ATOM 1351 N N . ALA A 1 176 ? -6.943 -1.684 11.061 1.00 93.19 176 ALA A N 1
ATOM 1352 C CA . ALA A 1 176 ? -5.960 -1.050 10.201 1.00 93.19 176 ALA A CA 1
ATOM 1353 C C . ALA A 1 176 ? -6.410 0.364 9.825 1.00 93.19 176 ALA A C 1
ATOM 1355 O O . ALA A 1 176 ? -7.581 0.609 9.540 1.00 93.19 176 ALA A O 1
ATOM 1356 N N . LEU A 1 177 ? -5.462 1.295 9.858 1.00 93.56 177 LEU A N 1
ATOM 1357 C CA . LEU A 1 177 ? -5.600 2.635 9.305 1.00 93.56 177 LEU A CA 1
ATOM 1358 C C . LEU A 1 177 ? -4.836 2.661 7.988 1.00 93.56 177 LEU A C 1
ATOM 1360 O O . LEU A 1 177 ? -3.650 2.342 7.981 1.00 93.56 177 LEU A O 1
ATOM 1364 N N . LYS A 1 178 ? -5.489 3.034 6.893 1.00 92.06 178 LYS A N 1
ATOM 1365 C CA . LYS A 1 178 ? -4.872 3.128 5.571 1.00 92.06 178 LYS A CA 1
ATOM 1366 C C . LYS A 1 178 ? -4.796 4.588 5.140 1.00 92.06 178 LYS A C 1
ATOM 1368 O O . LYS A 1 178 ? -5.800 5.287 5.181 1.00 92.06 178 LYS A O 1
ATOM 1373 N N . SER A 1 179 ? -3.620 5.083 4.764 1.00 90.44 179 SER A N 1
ATOM 1374 C CA . SER A 1 179 ? -3.508 6.436 4.210 1.00 90.44 179 SER A CA 1
ATOM 1375 C C . SER A 1 179 ? -4.170 6.500 2.835 1.00 90.44 179 SER A C 1
ATOM 1377 O O . SER A 1 179 ? -4.244 5.495 2.128 1.00 90.44 179 SER A O 1
ATOM 1379 N N . LEU A 1 180 ? -4.598 7.690 2.420 1.00 85.31 180 LEU A N 1
ATOM 1380 C CA . LEU A 1 180 ? -5.137 7.871 1.074 1.00 85.31 180 LEU A CA 1
ATOM 1381 C C . LEU A 1 180 ? -4.091 7.502 0.012 1.00 85.31 180 LEU A C 1
ATOM 1383 O O . LEU A 1 180 ? -2.904 7.804 0.164 1.00 85.31 180 LEU A O 1
ATOM 1387 N N . ALA A 1 181 ? -4.545 6.832 -1.047 1.00 75.50 181 ALA A N 1
ATOM 1388 C CA . ALA A 1 181 ? -3.704 6.502 -2.188 1.00 75.50 181 ALA A CA 1
ATOM 1389 C C . ALA A 1 181 ? -3.335 7.774 -2.966 1.00 75.50 181 ALA A C 1
ATOM 1391 O O . ALA A 1 181 ? -4.152 8.684 -3.123 1.00 75.50 181 ALA A O 1
ATOM 1392 N N . ALA A 1 182 ? -2.115 7.808 -3.490 1.00 70.50 182 ALA A N 1
ATOM 1393 C CA . ALA A 1 182 ? -1.629 8.860 -4.369 1.00 70.50 182 ALA A CA 1
ATOM 1394 C C . ALA A 1 182 ? -0.864 8.236 -5.543 1.00 70.50 182 ALA A C 1
ATOM 1396 O O . ALA A 1 182 ? -0.148 7.250 -5.385 1.00 70.50 182 ALA A O 1
ATOM 1397 N N . SER A 1 183 ? -1.013 8.798 -6.741 1.00 64.62 183 SER A N 1
ATOM 1398 C CA . SER A 1 183 ? -0.215 8.362 -7.892 1.00 64.62 183 SER A CA 1
ATOM 1399 C C . SER A 1 183 ? 1.071 9.180 -7.975 1.00 64.62 183 SER A C 1
ATOM 1401 O O . SER A 1 183 ? 1.020 10.411 -8.033 1.00 64.62 183 SER A O 1
ATOM 1403 N N . ALA A 1 184 ? 2.212 8.485 -8.019 1.00 63.25 184 ALA A N 1
ATOM 1404 C CA . ALA A 1 184 ? 3.512 9.093 -8.288 1.00 63.25 184 ALA A CA 1
ATOM 1405 C C . ALA A 1 184 ? 3.662 9.494 -9.770 1.00 63.25 184 ALA A C 1
ATOM 1407 O O . ALA A 1 184 ? 4.496 10.326 -10.110 1.00 63.25 184 ALA A O 1
ATOM 1408 N N . ALA A 1 185 ? 2.814 8.996 -10.672 1.00 60.72 185 ALA A N 1
ATOM 1409 C CA . ALA A 1 185 ? 2.836 9.427 -12.071 1.00 60.72 185 ALA A CA 1
ATOM 1410 C C . ALA A 1 185 ? 2.391 10.885 -12.258 1.00 60.72 185 ALA A C 1
ATOM 1412 O O . ALA A 1 185 ? 2.760 11.538 -13.231 1.00 60.72 185 ALA A O 1
ATOM 1413 N N . ASN A 1 186 ? 1.657 11.428 -11.284 1.00 68.25 186 ASN A N 1
ATOM 1414 C CA . ASN A 1 186 ? 1.258 12.832 -11.242 1.00 68.25 186 ASN A CA 1
ATOM 1415 C C . ASN A 1 186 ? 2.263 13.716 -10.486 1.00 68.25 186 ASN A C 1
ATOM 1417 O O . ASN A 1 186 ? 1.923 14.841 -10.118 1.00 68.25 186 ASN A O 1
ATOM 1421 N N . CYS A 1 187 ? 3.499 13.260 -10.259 1.00 68.38 187 CYS A N 1
ATOM 1422 C CA . CYS A 1 187 ? 4.526 14.049 -9.572 1.00 68.38 187 CYS A CA 1
ATOM 1423 C C . CYS A 1 187 ? 4.802 15.407 -10.230 1.00 68.38 187 CYS A C 1
ATOM 1425 O O . CYS A 1 187 ? 5.059 16.383 -9.532 1.00 68.38 187 CYS A O 1
ATOM 1427 N N . SER A 1 188 ? 4.633 15.518 -11.548 1.00 65.69 188 SER A N 1
ATOM 1428 C CA . SER A 1 188 ? 4.672 16.800 -12.263 1.00 65.69 188 SER A CA 1
ATOM 1429 C C . SER A 1 188 ? 3.619 17.800 -11.765 1.00 65.69 188 SER A C 1
ATOM 1431 O O . SER A 1 188 ? 3.898 18.991 -11.687 1.00 65.69 188 SER A O 1
ATOM 1433 N N . SER A 1 189 ? 2.433 17.329 -11.369 1.00 67.88 189 SER A N 1
ATOM 1434 C CA . SER A 1 189 ? 1.385 18.168 -10.773 1.00 67.88 189 SER A CA 1
ATOM 1435 C C . SER A 1 189 ? 1.645 18.502 -9.301 1.00 67.88 189 SER A C 1
ATOM 1437 O O . SER A 1 189 ? 1.260 19.577 -8.847 1.00 67.88 189 SER A O 1
ATOM 1439 N N . ILE A 1 190 ? 2.335 17.615 -8.572 1.00 68.12 190 ILE A N 1
ATOM 1440 C CA . ILE A 1 190 ? 2.735 17.822 -7.169 1.00 68.12 190 ILE A CA 1
ATOM 1441 C C . ILE A 1 190 ? 3.839 18.882 -7.085 1.00 68.12 190 ILE A C 1
ATOM 1443 O O . ILE A 1 190 ? 3.786 19.757 -6.226 1.00 68.12 190 ILE A O 1
ATOM 1447 N N . CYS A 1 191 ? 4.787 18.859 -8.024 1.00 68.25 191 CYS A N 1
ATOM 1448 C CA . CYS A 1 191 ? 5.851 19.857 -8.145 1.00 68.25 191 CYS A CA 1
ATOM 1449 C C . CYS A 1 191 ? 5.352 21.246 -8.587 1.00 68.25 191 CYS A C 1
ATOM 1451 O O . CYS A 1 191 ? 6.110 22.216 -8.549 1.00 68.25 191 CYS A O 1
ATOM 1453 N N . GLY A 1 192 ? 4.082 21.371 -8.993 1.00 71.38 192 GLY A N 1
ATOM 1454 C CA . GLY A 1 192 ? 3.493 22.640 -9.407 1.00 71.38 192 GLY A CA 1
ATOM 1455 C C . GLY A 1 192 ? 4.273 23.282 -10.556 1.00 71.38 192 GLY A C 1
ATOM 1456 O O . GLY A 1 192 ? 4.308 22.750 -11.662 1.00 71.38 192 GLY A O 1
ATOM 1457 N N . THR A 1 193 ? 4.875 24.447 -10.308 1.00 71.25 193 THR A N 1
ATOM 1458 C CA . THR A 1 193 ? 5.685 25.175 -11.300 1.00 71.25 193 THR A CA 1
ATOM 1459 C C . THR A 1 193 ? 7.175 24.837 -11.257 1.00 71.25 193 THR A C 1
ATOM 1461 O O . THR A 1 193 ? 7.870 25.110 -12.232 1.00 71.25 193 THR A O 1
ATOM 1464 N N . ASP A 1 194 ? 7.662 24.224 -10.175 1.00 63.84 194 ASP A N 1
ATOM 1465 C CA . ASP A 1 194 ? 9.086 23.957 -9.940 1.00 63.84 194 ASP A CA 1
ATOM 1466 C C . ASP A 1 194 ? 9.413 22.489 -10.243 1.00 63.84 194 ASP A C 1
ATOM 1468 O O . ASP A 1 194 ? 9.823 21.707 -9.384 1.00 63.84 194 ASP A O 1
ATOM 1472 N N . ILE A 1 195 ? 9.203 22.096 -11.503 1.00 69.31 195 ILE A N 1
ATOM 1473 C CA . ILE A 1 195 ? 9.563 20.765 -12.004 1.00 69.31 195 ILE A CA 1
ATOM 1474 C C . ILE A 1 195 ? 11.088 20.705 -12.164 1.00 69.31 195 ILE A C 1
ATOM 1476 O O . ILE A 1 195 ? 11.634 20.990 -13.230 1.00 69.31 195 ILE A O 1
ATOM 1480 N N . THR A 1 196 ? 11.780 20.360 -11.083 1.00 74.00 196 THR A N 1
ATOM 1481 C CA . THR A 1 196 ? 13.218 20.073 -11.070 1.00 74.00 196 THR A CA 1
ATOM 1482 C C . THR A 1 196 ? 13.460 18.569 -10.943 1.00 74.00 196 THR A C 1
ATOM 1484 O O . THR A 1 196 ? 12.612 17.839 -10.424 1.00 74.00 196 THR A O 1
ATOM 1487 N N . ASP A 1 197 ? 14.636 18.100 -11.371 1.00 66.25 197 ASP A N 1
ATOM 1488 C CA . ASP A 1 197 ? 15.070 16.710 -11.144 1.00 66.25 197 ASP A CA 1
ATOM 1489 C C . ASP A 1 197 ? 15.074 16.354 -9.646 1.00 66.25 197 ASP A C 1
ATOM 1491 O O . ASP A 1 197 ? 14.828 15.210 -9.271 1.00 66.25 197 ASP A O 1
ATOM 1495 N N . GLU A 1 198 ? 15.294 17.351 -8.785 1.00 75.81 198 GLU A N 1
ATOM 1496 C CA . GLU A 1 198 ? 15.216 17.233 -7.329 1.00 75.81 198 GLU A CA 1
ATOM 1497 C C . GLU A 1 198 ? 13.767 17.026 -6.859 1.00 75.81 198 GLU A C 1
ATOM 1499 O O . GLU A 1 198 ? 13.494 16.063 -6.150 1.00 75.81 198 GLU A O 1
ATOM 1504 N N . CYS A 1 199 ? 12.806 17.829 -7.334 1.00 73.94 199 CYS A N 1
ATOM 1505 C CA . CYS A 1 199 ? 11.396 17.657 -6.970 1.00 73.94 199 CYS A CA 1
ATOM 1506 C C . CYS A 1 199 ? 10.817 16.331 -7.482 1.00 73.94 199 CYS A C 1
ATOM 1508 O O . CYS A 1 199 ? 10.141 15.615 -6.744 1.00 73.94 199 CYS A O 1
ATOM 1510 N N . LEU A 1 200 ? 11.107 15.966 -8.735 1.00 69.81 200 LEU A N 1
ATOM 1511 C CA . LEU A 1 200 ? 10.674 14.686 -9.299 1.00 69.81 200 LEU A CA 1
ATOM 1512 C C . LEU A 1 200 ? 11.348 13.498 -8.597 1.00 69.81 200 LEU A C 1
ATOM 1514 O O . LEU A 1 200 ? 10.715 12.456 -8.431 1.00 69.81 200 LEU A O 1
ATOM 1518 N N . GLY A 1 201 ? 12.598 13.661 -8.151 1.00 66.25 201 GLY A N 1
ATOM 1519 C CA . GLY A 1 201 ? 13.324 12.667 -7.361 1.00 66.25 201 GLY A CA 1
ATOM 1520 C C . GLY A 1 201 ? 12.813 12.520 -5.923 1.00 66.25 201 GLY A C 1
ATOM 1521 O O . GLY A 1 201 ? 12.854 11.422 -5.371 1.00 66.25 201 GLY A O 1
ATOM 1522 N N . GLU A 1 202 ? 12.298 13.593 -5.317 1.00 74.06 202 GLU A N 1
ATOM 1523 C CA . GLU A 1 202 ? 11.792 13.596 -3.938 1.00 74.06 202 GLU A CA 1
ATOM 1524 C C . GLU A 1 202 ? 10.278 13.397 -3.819 1.00 74.06 202 GLU A C 1
ATOM 1526 O O . GLU A 1 202 ? 9.782 13.103 -2.733 1.00 74.06 202 GLU A O 1
ATOM 1531 N N . CYS A 1 203 ? 9.528 13.495 -4.914 1.00 73.50 203 CYS A N 1
ATOM 1532 C CA . CYS A 1 203 ? 8.070 13.422 -4.895 1.00 73.50 203 CYS A CA 1
ATOM 1533 C C . CYS A 1 203 ? 7.526 12.144 -4.227 1.00 73.50 203 CYS A C 1
ATOM 1535 O O . CYS A 1 203 ? 6.621 12.215 -3.391 1.00 73.50 203 CYS A O 1
ATOM 1537 N N . GLU A 1 204 ? 8.109 10.974 -4.518 1.00 71.75 204 GLU A N 1
ATOM 1538 C CA . GLU A 1 204 ? 7.722 9.722 -3.854 1.00 71.75 204 GLU A CA 1
ATOM 1539 C C . GLU A 1 204 ? 7.977 9.763 -2.337 1.00 71.75 204 GLU A C 1
ATOM 1541 O O . GLU A 1 204 ? 7.203 9.199 -1.559 1.00 71.75 204 GLU A O 1
ATOM 1546 N N . ASN A 1 205 ? 9.037 10.449 -1.898 1.00 76.38 205 ASN A N 1
ATOM 1547 C CA . ASN A 1 205 ? 9.341 10.620 -0.479 1.00 76.38 205 ASN A CA 1
ATOM 1548 C C . ASN A 1 205 ? 8.339 11.563 0.189 1.00 76.38 205 ASN A C 1
ATOM 1550 O O . ASN A 1 205 ? 7.885 11.266 1.294 1.00 76.38 205 ASN A O 1
ATOM 1554 N N . THR A 1 206 ? 7.942 12.648 -0.477 1.00 76.88 206 THR A N 1
ATOM 1555 C CA . THR A 1 206 ? 6.927 13.580 0.033 1.00 76.88 206 THR A CA 1
ATOM 1556 C C . THR A 1 206 ? 5.582 12.884 0.214 1.00 76.88 206 THR A C 1
ATOM 1558 O O . THR A 1 206 ? 5.011 12.943 1.302 1.00 76.88 206 THR A O 1
ATOM 1561 N N . LEU A 1 207 ? 5.122 12.122 -0.787 1.00 78.94 207 LEU A N 1
ATOM 1562 C CA . LEU A 1 207 ? 3.880 11.342 -0.691 1.00 78.94 207 LEU A CA 1
ATOM 1563 C C . LEU A 1 207 ? 3.892 10.374 0.503 1.00 78.94 207 LEU A C 1
ATOM 1565 O O . LEU A 1 207 ? 2.903 10.241 1.228 1.00 78.94 207 LEU A O 1
ATOM 1569 N N . ARG A 1 208 ? 5.033 9.727 0.759 1.00 77.50 208 ARG A N 1
ATOM 1570 C CA . ARG A 1 208 ? 5.210 8.841 1.920 1.00 77.50 208 ARG A CA 1
ATOM 1571 C C . ARG A 1 208 ? 5.206 9.587 3.241 1.00 77.50 208 ARG A C 1
ATOM 1573 O O . ARG A 1 208 ? 4.608 9.117 4.205 1.00 77.50 208 ARG A O 1
ATOM 1580 N N . GLN A 1 209 ? 5.878 10.731 3.312 1.00 81.56 209 GLN A N 1
ATOM 1581 C CA . GLN A 1 209 ? 5.897 11.550 4.520 1.00 81.56 209 GLN A CA 1
ATOM 1582 C C . GLN A 1 209 ? 4.493 12.059 4.862 1.00 81.56 209 GLN A C 1
ATOM 1584 O O . GLN A 1 209 ? 4.088 12.020 6.027 1.00 81.56 209 GLN A O 1
ATOM 1589 N N . GLU A 1 210 ? 3.712 12.462 3.860 1.00 82.62 210 GLU A N 1
ATOM 1590 C CA . GLU A 1 210 ? 2.308 12.845 4.026 1.00 82.62 210 GLU A CA 1
ATOM 1591 C C . GLU A 1 210 ? 1.441 11.671 4.503 1.00 82.62 210 GLU A C 1
ATOM 1593 O O . GLU A 1 210 ? 0.659 11.819 5.446 1.00 82.62 210 GLU A O 1
ATOM 1598 N N . ALA A 1 211 ? 1.617 10.481 3.924 1.00 85.94 211 ALA A N 1
ATOM 1599 C CA . ALA A 1 211 ? 0.922 9.273 4.363 1.00 85.94 211 ALA A CA 1
ATOM 1600 C C . ALA A 1 211 ? 1.264 8.893 5.811 1.00 85.94 211 ALA A C 1
ATOM 1602 O O . ALA A 1 211 ? 0.366 8.719 6.638 1.00 85.94 211 ALA A O 1
ATOM 1603 N N . ASN A 1 212 ? 2.553 8.829 6.148 1.00 86.25 212 ASN A N 1
ATOM 1604 C CA . ASN A 1 212 ? 3.013 8.479 7.487 1.00 86.25 212 ASN A CA 1
ATOM 1605 C C . ASN A 1 212 ? 2.558 9.521 8.518 1.00 86.25 212 ASN A C 1
ATOM 1607 O O . ASN A 1 212 ? 2.008 9.161 9.555 1.00 86.25 212 ASN A O 1
ATOM 1611 N N . SER A 1 213 ? 2.696 10.818 8.229 1.00 87.44 213 SER A N 1
ATOM 1612 C CA . SER A 1 213 ? 2.218 11.875 9.133 1.00 87.44 213 SER A CA 1
ATOM 1613 C C . SER A 1 213 ? 0.702 11.807 9.356 1.00 87.44 213 SER A C 1
ATOM 1615 O O . SER A 1 213 ? 0.247 11.935 10.496 1.00 87.44 213 SER A O 1
ATOM 1617 N N . SER A 1 214 ? -0.077 11.512 8.311 1.00 89.50 214 SER A N 1
ATOM 1618 C CA . SER A 1 214 ? -1.527 11.302 8.405 1.00 89.50 214 SER A CA 1
ATOM 1619 C C . SER A 1 214 ? -1.884 10.121 9.312 1.00 89.50 214 SER A C 1
ATOM 1621 O O . SER A 1 214 ? -2.746 10.248 10.186 1.00 89.50 214 SER A O 1
ATOM 1623 N N . LEU A 1 215 ? -1.182 8.994 9.168 1.00 91.81 215 LEU A N 1
ATOM 1624 C CA . LEU A 1 215 ? -1.369 7.808 10.007 1.00 91.81 215 LEU A CA 1
ATOM 1625 C C . LEU A 1 215 ? -0.937 8.047 11.459 1.00 91.81 215 LEU A C 1
ATOM 1627 O O . LEU A 1 215 ? -1.664 7.672 12.377 1.00 91.81 215 LEU A O 1
ATOM 1631 N N . GLN A 1 216 ? 0.197 8.715 11.687 1.00 90.62 216 GLN A N 1
ATOM 1632 C CA . GLN A 1 216 ? 0.670 9.071 13.031 1.00 90.62 216 GLN A CA 1
ATOM 1633 C C . GLN A 1 216 ? -0.328 9.985 13.744 1.00 90.62 216 GLN A C 1
ATOM 1635 O O . GLN A 1 216 ? -0.642 9.765 14.911 1.00 90.62 216 GLN A O 1
ATOM 1640 N N . MET A 1 217 ? -0.884 10.983 13.050 1.00 90.94 217 MET A N 1
ATOM 1641 C CA . MET A 1 217 ? -1.935 11.833 13.615 1.00 90.94 217 MET A CA 1
ATOM 1642 C C . MET A 1 217 ? -3.172 11.023 14.015 1.00 90.94 217 MET A C 1
ATOM 1644 O O . MET A 1 217 ? -3.712 11.229 15.104 1.00 90.94 217 MET A O 1
ATOM 1648 N N . ALA A 1 218 ? -3.612 10.097 13.162 1.00 93.38 218 ALA A N 1
ATOM 1649 C CA . ALA A 1 218 ? -4.749 9.233 13.452 1.00 93.38 218 ALA A CA 1
ATOM 1650 C C . ALA A 1 218 ? -4.479 8.325 14.665 1.00 93.38 218 ALA A C 1
ATOM 1652 O O . ALA A 1 218 ? -5.306 8.259 15.575 1.00 93.38 218 ALA A O 1
ATOM 1653 N N . VAL A 1 219 ? -3.298 7.703 14.745 1.00 93.00 219 VAL A N 1
ATOM 1654 C CA . VAL A 1 219 ? -2.896 6.883 15.900 1.00 93.00 219 VAL A CA 1
ATOM 1655 C C . VAL A 1 219 ? -2.818 7.704 17.177 1.00 93.00 219 VAL A C 1
ATOM 1657 O O . VAL A 1 219 ? -3.368 7.275 18.183 1.00 93.00 219 VAL A O 1
ATOM 1660 N N . ASN A 1 220 ? -2.246 8.906 17.145 1.00 91.06 220 ASN A N 1
ATOM 1661 C CA . ASN A 1 220 ? -2.185 9.772 18.324 1.00 91.06 220 ASN A CA 1
ATOM 1662 C C . ASN A 1 220 ? -3.587 10.113 18.857 1.00 91.06 220 ASN A C 1
ATOM 1664 O O . ASN A 1 220 ? -3.796 10.194 20.066 1.00 91.06 220 ASN A O 1
ATOM 1668 N N . LYS A 1 221 ? -4.586 10.281 17.979 1.00 92.19 221 LYS A N 1
ATOM 1669 C CA . LYS A 1 221 ? -5.981 10.451 18.415 1.00 92.19 221 LYS A CA 1
ATOM 1670 C C . LYS A 1 221 ? -6.538 9.189 19.070 1.00 92.19 221 LYS A C 1
ATOM 1672 O O . LYS A 1 221 ? -7.210 9.301 20.091 1.00 92.19 221 LYS A O 1
ATOM 1677 N N . VAL A 1 222 ? -6.245 8.006 18.524 1.00 92.19 222 VAL A N 1
ATOM 1678 C CA . VAL A 1 222 ? -6.617 6.724 19.148 1.00 92.19 222 VAL A CA 1
ATOM 1679 C C . VAL A 1 222 ? -5.947 6.596 20.521 1.00 92.19 222 VAL A C 1
ATOM 1681 O O . VAL A 1 222 ? -6.620 6.315 21.510 1.00 92.19 222 VAL A O 1
ATOM 1684 N N . GLU A 1 223 ? -4.650 6.878 20.624 1.00 90.12 223 GLU A N 1
ATOM 1685 C CA . GLU A 1 223 ? -3.909 6.876 21.888 1.00 90.12 223 GLU A CA 1
ATOM 1686 C C . GLU A 1 223 ? -4.517 7.845 22.904 1.00 90.12 223 GLU A C 1
ATOM 1688 O O . GLU A 1 223 ? -4.720 7.466 24.051 1.00 90.12 223 GLU A O 1
ATOM 1693 N N . ASN A 1 224 ? -4.930 9.047 22.500 1.00 88.06 224 ASN A N 1
ATOM 1694 C CA . ASN A 1 224 ? -5.592 9.990 23.406 1.00 88.06 224 ASN A CA 1
ATOM 1695 C C . ASN A 1 224 ? -6.937 9.475 23.958 1.00 88.06 224 ASN A C 1
ATOM 1697 O O . ASN A 1 224 ? -7.334 9.856 25.060 1.00 88.06 224 ASN A O 1
ATOM 1701 N N . ILE A 1 225 ? -7.637 8.606 23.224 1.00 87.62 225 ILE A N 1
ATOM 1702 C CA . ILE A 1 225 ? -8.918 8.012 23.641 1.00 87.62 225 ILE A CA 1
ATOM 1703 C C . ILE A 1 225 ? -8.696 6.844 24.610 1.00 87.62 225 ILE A C 1
ATOM 1705 O O . ILE A 1 225 ? -9.382 6.755 25.638 1.00 87.62 225 ILE A O 1
ATOM 1709 N N . TYR A 1 226 ? -7.749 5.959 24.280 1.00 86.00 226 TYR A N 1
ATOM 1710 C CA . TYR A 1 226 ? -7.525 4.673 24.956 1.00 86.00 226 TYR A CA 1
ATOM 1711 C C . TYR A 1 226 ? -6.370 4.684 25.968 1.00 86.00 226 TYR A C 1
ATOM 1713 O O . TYR A 1 226 ? -6.269 3.795 26.806 1.00 86.00 226 TYR A O 1
ATOM 1721 N N . SER A 1 227 ? -5.509 5.693 25.927 1.00 82.00 227 SER A N 1
ATOM 1722 C CA . SER A 1 227 ? -4.360 5.893 26.813 1.00 82.00 227 SER A CA 1
ATOM 1723 C C . SER A 1 227 ? -4.126 7.396 27.061 1.00 82.00 227 SER A C 1
ATOM 1725 O O . SER A 1 227 ? -3.056 7.918 26.735 1.00 82.00 227 SER A O 1
ATOM 1727 N N . PRO A 1 228 ? -5.116 8.127 27.615 1.00 69.62 228 PRO A N 1
ATOM 1728 C CA . PRO A 1 228 ? -5.026 9.575 27.759 1.00 69.62 228 PRO A CA 1
ATOM 1729 C C . PRO A 1 228 ? -3.811 9.988 28.607 1.00 69.62 228 PRO A C 1
ATOM 1731 O O . PRO A 1 228 ? -3.520 9.342 29.626 1.00 69.62 228 PRO A O 1
ATOM 1734 N N . PRO A 1 229 ? -3.116 11.084 28.243 1.00 64.62 229 PRO A N 1
ATOM 1735 C CA . PRO A 1 229 ? -1.986 11.580 29.017 1.00 64.62 229 PRO A CA 1
ATOM 1736 C C . PRO A 1 229 ? -2.416 11.892 30.454 1.00 64.62 229 PRO A C 1
ATOM 1738 O O . PRO A 1 229 ? -3.548 12.318 30.708 1.00 64.62 229 PRO A O 1
ATOM 1741 N N . ALA A 1 230 ? -1.512 11.662 31.410 1.00 67.12 230 ALA A N 1
ATOM 1742 C CA . ALA A 1 230 ? -1.762 11.965 32.815 1.00 67.12 230 ALA A CA 1
ATOM 1743 C C . ALA A 1 230 ? -2.219 13.420 32.962 1.00 67.12 230 ALA A C 1
ATOM 1745 O O . ALA A 1 230 ? -1.579 14.334 32.438 1.00 67.12 230 ALA A O 1
ATOM 1746 N N . LYS A 1 231 ? -3.327 13.643 33.682 1.00 57.94 231 LYS A N 1
ATOM 1747 C CA . LYS A 1 231 ? -3.731 14.998 34.068 1.00 57.94 231 LYS A CA 1
ATOM 1748 C C . LYS A 1 231 ? -2.583 15.585 34.882 1.00 57.94 231 LYS A C 1
ATOM 1750 O O . LYS A 1 231 ? -2.336 15.142 35.999 1.00 57.94 231 LYS A O 1
ATOM 1755 N N . THR A 1 232 ? -1.862 16.550 34.319 1.00 53.50 232 THR A N 1
ATOM 1756 C CA . THR A 1 232 ? -0.943 17.362 35.103 1.00 53.50 232 THR A CA 1
ATOM 1757 C C . THR A 1 232 ? -1.803 18.127 36.096 1.00 53.50 232 THR A C 1
ATOM 1759 O O . THR A 1 232 ? -2.654 18.933 35.715 1.00 53.50 232 THR A O 1
ATOM 1762 N N . ASP A 1 233 ? -1.655 17.812 37.381 1.00 50.53 233 ASP A N 1
ATOM 1763 C CA . ASP A 1 233 ? -2.329 18.550 38.436 1.00 50.53 233 ASP A CA 1
ATOM 1764 C C . ASP A 1 233 ? -1.906 20.017 38.332 1.00 50.53 233 ASP A C 1
ATOM 1766 O O . ASP A 1 233 ? -0.812 20.415 38.737 1.00 50.53 233 ASP A O 1
ATOM 1770 N N . ALA A 1 234 ? -2.792 20.851 37.790 1.00 51.56 234 ALA A N 1
ATOM 1771 C CA . ALA A 1 234 ? -2.697 22.296 37.872 1.00 51.56 234 ALA A CA 1
ATOM 1772 C C . ALA A 1 234 ? -2.986 22.727 39.318 1.00 51.56 234 ALA A C 1
ATOM 1774 O O . ALA A 1 234 ? -3.983 23.387 39.611 1.00 51.56 234 ALA A O 1
ATOM 1775 N N . ARG A 1 235 ? -2.128 22.331 40.267 1.00 51.44 235 ARG A N 1
ATOM 1776 C CA . ARG A 1 235 ? -2.104 22.931 41.597 1.00 51.44 235 ARG A CA 1
ATOM 1777 C C . ARG A 1 235 ? -0.739 22.825 42.273 1.00 51.44 235 ARG A C 1
ATOM 1779 O O . ARG A 1 235 ? -0.399 21.847 42.922 1.00 51.44 235 ARG A O 1
ATOM 1786 N N . ARG A 1 236 ? -0.102 23.999 42.277 1.00 45.09 236 ARG A N 1
ATOM 1787 C CA . ARG A 1 236 ? 0.721 24.555 43.357 1.00 45.09 236 ARG A CA 1
ATOM 1788 C C . ARG A 1 236 ? 2.173 24.080 43.391 1.00 45.09 236 ARG A C 1
ATOM 1790 O O . ARG A 1 236 ? 2.535 23.090 44.010 1.00 45.09 236 ARG A O 1
ATOM 1797 N N . THR A 1 237 ? 3.023 24.940 42.845 1.00 47.19 237 THR A N 1
ATOM 1798 C CA . THR A 1 237 ? 4.413 25.132 43.255 1.00 47.19 237 THR A CA 1
ATOM 1799 C C . THR A 1 237 ? 4.542 25.068 44.783 1.00 47.19 237 THR A C 1
ATOM 1801 O O . THR A 1 237 ? 4.228 26.025 45.491 1.00 47.19 237 THR A O 1
ATOM 1804 N N . ARG A 1 238 ? 5.043 23.943 45.298 1.00 44.81 238 ARG A N 1
ATOM 1805 C CA . ARG A 1 238 ? 5.992 23.914 46.415 1.00 44.81 238 ARG A CA 1
ATOM 1806 C C . ARG A 1 238 ? 7.033 22.827 46.159 1.00 44.81 238 ARG A C 1
ATOM 1808 O O . ARG A 1 238 ? 6.746 21.756 45.647 1.00 44.81 238 ARG A O 1
ATOM 1815 N N . LEU A 1 239 ? 8.258 23.218 46.465 1.00 47.66 239 LEU A N 1
ATOM 1816 C CA . LEU A 1 239 ? 9.540 22.595 46.174 1.00 47.66 239 LEU A CA 1
ATOM 1817 C C . LEU A 1 239 ? 9.703 21.150 46.697 1.00 47.66 239 LEU A C 1
ATOM 1819 O O . LEU A 1 239 ? 9.348 20.873 47.837 1.00 47.66 239 LEU A O 1
ATOM 1823 N N . LYS A 1 240 ? 10.433 20.365 45.887 1.00 47.28 240 LYS A N 1
ATOM 1824 C CA . LYS A 1 240 ? 11.395 19.281 46.197 1.00 47.28 240 LYS A CA 1
ATOM 1825 C C . LYS A 1 240 ? 10.921 18.043 46.972 1.00 47.28 240 LYS A C 1
ATOM 1827 O O . LYS A 1 240 ? 10.889 18.066 48.195 1.00 47.28 240 LYS A O 1
ATOM 1832 N N . THR A 1 241 ? 10.921 16.914 46.257 1.00 36.69 241 THR A N 1
ATOM 1833 C CA . THR A 1 241 ? 11.723 15.731 46.627 1.00 36.69 241 THR A CA 1
ATOM 1834 C C . THR A 1 241 ? 11.962 14.833 45.411 1.00 36.69 241 THR A C 1
ATOM 1836 O O . THR A 1 241 ? 11.096 14.690 44.554 1.00 36.69 241 THR A O 1
ATOM 1839 N N . LEU A 1 242 ? 13.164 14.256 45.334 1.00 51.31 242 LEU A N 1
ATOM 1840 C CA . LEU A 1 242 ? 13.519 13.180 44.409 1.00 51.31 242 LEU A CA 1
ATOM 1841 C C . LEU A 1 242 ? 12.621 11.967 44.681 1.00 51.31 242 LEU A C 1
ATOM 1843 O O . LEU A 1 242 ? 12.745 11.340 45.730 1.00 51.31 242 LEU A O 1
ATOM 1847 N N . ALA A 1 243 ? 11.744 11.638 43.740 1.00 37.06 243 ALA A N 1
ATOM 1848 C CA . ALA A 1 243 ? 11.128 10.325 43.635 1.00 37.06 243 ALA A CA 1
ATOM 1849 C C . ALA A 1 243 ? 10.764 10.061 42.169 1.00 37.06 243 ALA A C 1
ATOM 1851 O O . ALA A 1 243 ? 10.236 10.932 41.480 1.00 37.06 243 ALA A O 1
ATOM 1852 N N . SER A 1 244 ? 11.112 8.858 41.722 1.00 35.97 244 SER A N 1
ATOM 1853 C CA . SER A 1 244 ? 10.819 8.227 40.435 1.00 35.97 244 SER A CA 1
ATOM 1854 C C . SER A 1 244 ? 9.382 8.464 39.940 1.00 35.97 244 SER A C 1
ATOM 1856 O O . SER A 1 244 ? 8.482 8.661 40.759 1.00 35.97 244 SER A O 1
ATOM 1858 N N . PRO A 1 245 ? 9.136 8.423 38.615 1.00 40.06 245 PRO A N 1
ATOM 1859 C CA . PRO A 1 245 ? 7.855 8.817 38.046 1.00 40.06 245 PRO A CA 1
ATOM 1860 C C . PRO A 1 245 ? 6.748 7.889 38.549 1.00 40.06 245 PRO A C 1
ATOM 1862 O O . PRO A 1 245 ? 6.722 6.697 38.248 1.00 40.06 245 PRO A O 1
ATOM 1865 N N . SER A 1 246 ? 5.819 8.446 39.324 1.00 36.59 246 SER A N 1
ATOM 1866 C CA . SER A 1 246 ? 4.554 7.798 39.626 1.00 36.59 246 SER A CA 1
ATOM 1867 C C . SER A 1 246 ? 3.792 7.618 38.320 1.00 36.59 246 SER A C 1
ATOM 1869 O O . SER A 1 246 ? 3.325 8.589 37.723 1.00 36.59 246 SER A O 1
ATOM 1871 N N . SER A 1 247 ? 3.666 6.366 37.893 1.00 39.62 247 SER A N 1
ATOM 1872 C CA . SER A 1 247 ? 2.697 5.908 36.908 1.00 39.62 247 SER A CA 1
ATOM 1873 C C . SER A 1 247 ? 1.289 6.202 37.430 1.00 39.62 247 SER A C 1
ATOM 1875 O O . SER A 1 247 ? 0.663 5.374 38.095 1.00 39.62 247 SER A O 1
ATOM 1877 N N . GLY A 1 248 ? 0.798 7.412 37.172 1.00 38.34 248 GLY A N 1
ATOM 1878 C CA . GLY A 1 248 ? -0.625 7.690 37.235 1.00 38.34 248 GLY A CA 1
ATOM 1879 C C . GLY A 1 248 ? -1.284 6.874 36.134 1.00 38.34 248 GLY A C 1
ATOM 1880 O O . GLY A 1 248 ? -1.111 7.182 34.959 1.00 38.34 248 GLY A O 1
ATOM 1881 N N . SER A 1 249 ? -1.989 5.803 36.497 1.00 45.41 249 SER A N 1
ATOM 1882 C CA . SER A 1 249 ? -2.827 5.071 35.556 1.00 45.41 249 SER A CA 1
ATOM 1883 C C . SER A 1 249 ? -4.020 5.954 35.196 1.00 45.41 249 SER A C 1
ATOM 1885 O O . SER A 1 249 ? -5.072 5.936 35.838 1.00 45.41 249 SER A O 1
ATOM 1887 N N . THR A 1 250 ? -3.854 6.790 34.173 1.00 55.34 250 THR A N 1
ATOM 1888 C CA . THR A 1 250 ? -4.989 7.499 33.593 1.00 55.34 250 THR A CA 1
ATOM 1889 C C . THR A 1 250 ? -5.924 6.448 33.007 1.00 55.34 250 THR A C 1
ATOM 1891 O O . THR A 1 250 ? -5.531 5.625 32.176 1.00 55.34 250 THR A O 1
ATOM 1894 N N . SER A 1 251 ? -7.162 6.423 33.496 1.00 58.66 251 SER A N 1
ATOM 1895 C CA . SER A 1 251 ? -8.194 5.555 32.933 1.00 58.66 251 SER A CA 1
ATOM 1896 C C . SER A 1 251 ? -8.555 6.050 31.526 1.00 58.66 251 SER A C 1
ATOM 1898 O O . SER A 1 251 ? -8.588 7.270 31.333 1.00 58.66 251 SER A O 1
ATOM 1900 N N . PRO A 1 252 ? -8.848 5.153 30.567 1.00 62.78 252 PRO A N 1
ATOM 1901 C CA . PRO A 1 252 ? -9.330 5.544 29.244 1.00 62.78 252 PRO A CA 1
ATOM 1902 C C . PRO A 1 252 ? -10.563 6.451 29.325 1.00 62.78 252 PRO A C 1
ATOM 1904 O O . PRO A 1 252 ? -11.288 6.447 30.328 1.00 62.78 252 PRO A O 1
ATOM 1907 N N . SER A 1 253 ? -10.816 7.221 28.265 1.00 64.38 253 SER A N 1
ATOM 1908 C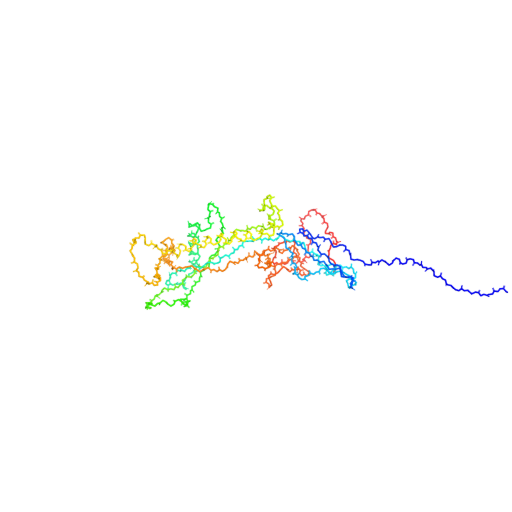 CA . SER A 1 253 ? -11.998 8.087 28.186 1.00 64.38 253 SER A CA 1
ATOM 1909 C C . SER A 1 253 ? -13.297 7.292 28.414 1.00 64.38 253 SER A C 1
ATOM 1911 O O . SER A 1 253 ? -13.412 6.129 28.023 1.00 64.38 253 SER A O 1
ATOM 1913 N N . ARG A 1 254 ? -14.303 7.901 29.065 1.00 63.09 254 ARG A N 1
ATOM 1914 C CA . ARG A 1 254 ? -15.611 7.239 29.284 1.00 63.09 254 ARG A CA 1
ATOM 1915 C C . ARG A 1 254 ? -16.310 6.919 27.957 1.00 63.09 254 ARG A C 1
ATOM 1917 O O . ARG A 1 254 ? -17.062 5.951 27.902 1.00 63.09 254 ARG A O 1
ATOM 1924 N N . ASP A 1 255 ? -15.995 7.682 26.914 1.00 66.31 255 ASP A N 1
ATOM 1925 C CA . ASP A 1 255 ? -16.531 7.553 25.556 1.00 66.31 255 ASP A CA 1
ATOM 1926 C C . ASP A 1 255 ? -15.915 6.376 24.771 1.00 66.31 255 ASP A C 1
ATOM 1928 O O . ASP A 1 255 ? -16.428 5.987 23.726 1.00 66.31 255 ASP A O 1
ATOM 1932 N N . ALA A 1 256 ? -14.845 5.760 25.290 1.00 77.31 256 ALA A N 1
ATOM 1933 C CA . ALA A 1 256 ? -14.214 4.572 24.710 1.00 77.31 256 ALA A CA 1
ATOM 1934 C C . ALA A 1 256 ? -14.876 3.244 25.133 1.00 77.31 256 ALA A C 1
ATOM 1936 O O . ALA A 1 256 ? -14.505 2.174 24.638 1.00 77.31 256 ALA A O 1
ATOM 1937 N N . ALA A 1 257 ? -15.832 3.287 26.067 1.00 83.12 257 ALA A N 1
ATOM 1938 C CA . ALA A 1 257 ? -16.599 2.113 26.465 1.00 83.12 257 ALA A CA 1
ATOM 1939 C C . ALA A 1 257 ? -17.610 1.731 25.377 1.00 83.12 257 ALA A C 1
ATOM 1941 O O . ALA A 1 257 ? -18.363 2.571 24.890 1.00 83.12 257 ALA A O 1
ATOM 1942 N N . ILE A 1 258 ? -17.658 0.444 25.033 1.00 86.19 258 ILE A N 1
ATOM 1943 C CA . ILE A 1 258 ? -18.588 -0.091 24.034 1.00 86.19 258 ILE A CA 1
ATOM 1944 C C . ILE A 1 258 ? -19.627 -0.948 24.752 1.00 86.19 258 ILE A C 1
ATOM 1946 O O . ILE A 1 258 ? -19.277 -1.810 25.557 1.00 86.19 258 ILE A O 1
ATOM 1950 N N . SER A 1 259 ? -20.907 -0.710 24.469 1.00 86.62 259 SER A N 1
ATOM 1951 C CA . SER A 1 259 ? -22.017 -1.508 24.994 1.00 86.62 259 SER A CA 1
ATOM 1952 C C . SER A 1 259 ? -22.772 -2.148 23.839 1.00 86.62 259 SER A C 1
ATOM 1954 O O . SER A 1 259 ? -23.374 -1.439 23.038 1.00 86.62 259 SER A O 1
ATOM 1956 N N . VAL A 1 260 ? -22.746 -3.477 23.761 1.00 87.69 260 VAL A N 1
ATOM 1957 C CA . VAL A 1 260 ? -23.323 -4.250 22.651 1.00 87.69 260 VAL A CA 1
ATOM 1958 C C . VAL A 1 260 ? -24.060 -5.459 23.211 1.00 87.69 260 VAL A C 1
ATOM 1960 O O . VAL A 1 260 ? -23.472 -6.231 23.964 1.00 87.69 260 VAL A O 1
ATOM 1963 N N . SER A 1 261 ? -25.346 -5.619 22.880 1.00 83.75 261 SER A N 1
ATOM 1964 C CA . SER A 1 261 ? -26.167 -6.779 23.275 1.00 83.75 261 SER A CA 1
ATOM 1965 C C . SER A 1 261 ? -26.037 -7.187 24.762 1.00 83.75 261 SER A C 1
ATOM 1967 O O . SER A 1 261 ? -25.952 -8.364 25.106 1.00 83.75 261 SER A O 1
ATOM 1969 N N . GLY A 1 262 ? -25.993 -6.197 25.666 1.00 81.06 262 GLY A N 1
ATOM 1970 C CA . GLY A 1 262 ? -25.866 -6.397 27.120 1.00 81.06 262 GLY A CA 1
ATOM 1971 C C . GLY A 1 262 ? -24.438 -6.629 27.637 1.00 81.06 262 GLY A C 1
ATOM 1972 O O . GLY A 1 262 ? -24.242 -6.765 28.844 1.00 81.06 262 GLY A O 1
ATOM 1973 N N . ILE A 1 263 ? -23.434 -6.640 26.758 1.00 84.44 263 ILE A N 1
ATOM 1974 C CA . ILE A 1 263 ? -22.016 -6.741 27.108 1.00 84.44 263 ILE A CA 1
ATOM 1975 C C . ILE A 1 263 ? -21.424 -5.341 27.204 1.00 84.44 263 ILE A C 1
ATOM 1977 O O . ILE A 1 263 ? -21.409 -4.595 26.226 1.00 84.44 263 ILE A O 1
ATOM 1981 N N . LEU A 1 264 ? -20.892 -5.009 28.381 1.00 85.00 264 LEU A N 1
ATOM 1982 C CA . LEU A 1 264 ? -20.143 -3.779 28.611 1.00 85.00 264 LEU A CA 1
ATOM 1983 C C . LEU A 1 264 ? -18.643 -4.049 28.473 1.00 85.00 264 LEU A C 1
ATOM 1985 O O . LEU A 1 264 ? -18.021 -4.633 29.362 1.00 85.00 264 LEU A O 1
ATOM 1989 N N . LEU A 1 265 ? -18.063 -3.579 27.376 1.00 85.81 265 LEU A N 1
ATOM 1990 C CA . LEU A 1 265 ? -16.635 -3.650 27.107 1.00 85.81 265 LEU A CA 1
ATOM 1991 C C . LEU A 1 265 ? -15.949 -2.423 27.702 1.00 85.81 265 LEU A C 1
ATOM 1993 O O . LEU A 1 265 ? -16.137 -1.294 27.241 1.00 85.81 265 LEU A O 1
ATOM 1997 N N . LYS A 1 266 ? -15.139 -2.652 28.738 1.00 83.75 266 LYS A N 1
ATOM 1998 C CA . LYS A 1 266 ? -14.328 -1.598 29.352 1.00 83.75 266 LYS A CA 1
ATOM 1999 C C . LYS A 1 266 ? -12.953 -1.563 28.690 1.00 83.75 266 LYS A C 1
ATOM 2001 O O . LYS A 1 266 ? -12.271 -2.592 28.722 1.00 83.75 266 LYS A O 1
ATOM 2006 N N . PRO A 1 267 ? -12.547 -0.426 28.104 1.00 85.44 267 PRO A N 1
ATOM 2007 C CA . PRO A 1 267 ? -11.221 -0.289 27.523 1.00 85.44 267 PRO A CA 1
ATOM 2008 C C . PRO A 1 267 ? -10.159 -0.457 28.609 1.00 85.44 267 PRO A C 1
ATOM 2010 O O . PRO A 1 267 ? -10.316 0.008 29.743 1.00 85.44 267 PRO A O 1
ATOM 2013 N N . MET A 1 268 ? -9.079 -1.136 28.255 1.00 84.06 268 MET A N 1
ATOM 2014 C CA . MET A 1 268 ? -7.846 -1.151 29.026 1.00 84.06 268 MET A CA 1
ATOM 2015 C C . MET A 1 268 ? -7.010 0.064 28.624 1.00 84.06 268 MET A C 1
ATOM 2017 O O . MET A 1 268 ? -7.144 0.574 27.514 1.00 84.06 268 MET A O 1
ATOM 2021 N N . SER A 1 269 ? -6.151 0.529 29.530 1.00 82.00 269 SER A N 1
ATOM 2022 C CA . SER A 1 269 ? -5.207 1.593 29.191 1.00 82.00 269 SER A CA 1
ATOM 2023 C C . SER A 1 269 ? -4.104 1.027 28.301 1.00 82.00 269 SER A C 1
ATOM 2025 O O . SER A 1 269 ? -3.458 0.047 28.678 1.00 82.00 269 SER A O 1
ATOM 2027 N N . GLY A 1 270 ? -3.916 1.630 27.130 1.00 81.12 270 GLY A N 1
ATOM 2028 C CA . GLY A 1 270 ? -2.845 1.283 26.199 1.00 81.12 270 GLY A CA 1
ATOM 2029 C C . GLY A 1 270 ? -3.325 0.949 24.788 1.00 81.12 270 GLY A C 1
ATOM 2030 O O . GLY A 1 270 ? -4.414 0.418 24.573 1.00 81.12 270 GLY A O 1
ATOM 2031 N N . VAL A 1 271 ? -2.459 1.254 23.827 1.00 88.69 271 VAL A N 1
ATOM 2032 C CA . VAL A 1 271 ? -2.618 0.964 22.400 1.00 88.69 271 VAL A CA 1
ATOM 2033 C C . VAL A 1 271 ? -1.322 0.322 21.928 1.00 88.69 271 VAL A C 1
ATOM 2035 O O . VAL A 1 271 ? -0.238 0.780 22.291 1.00 88.69 271 VAL A O 1
ATOM 2038 N N . ARG A 1 272 ? -1.409 -0.741 21.129 1.00 90.25 272 ARG A N 1
ATOM 2039 C CA . ARG A 1 272 ? -0.237 -1.323 20.471 1.00 90.25 272 ARG A CA 1
ATOM 2040 C C . ARG A 1 272 ? -0.272 -0.968 18.993 1.00 90.25 272 ARG A C 1
ATOM 2042 O O . ARG A 1 272 ? -1.234 -1.273 18.295 1.00 90.25 272 ARG A O 1
ATOM 2049 N N . ARG A 1 273 ? 0.796 -0.329 18.527 1.00 90.94 273 ARG A N 1
ATOM 2050 C CA . ARG A 1 273 ? 0.999 0.034 17.124 1.00 90.94 273 ARG A CA 1
ATOM 2051 C C . ARG A 1 273 ? 2.000 -0.914 16.479 1.00 90.94 273 ARG A C 1
ATOM 2053 O O . ARG A 1 273 ? 3.003 -1.270 17.100 1.00 90.94 273 ARG A O 1
ATOM 2060 N N . HIS A 1 274 ? 1.727 -1.312 15.248 1.00 89.81 274 HIS A N 1
ATOM 2061 C CA . HIS A 1 274 ? 2.679 -2.048 14.422 1.00 89.81 274 HIS A CA 1
ATOM 2062 C C . HIS A 1 274 ? 3.426 -1.088 13.497 1.00 89.81 274 HIS A C 1
ATOM 2064 O O . HIS A 1 274 ? 3.202 0.118 13.519 1.00 89.81 274 HIS A O 1
ATOM 2070 N N . GLU A 1 275 ? 4.366 -1.602 12.718 1.00 86.50 275 GLU A N 1
ATOM 2071 C CA . GLU A 1 275 ? 5.039 -0.807 11.693 1.00 86.50 275 GLU A CA 1
ATOM 2072 C C . GLU A 1 275 ? 4.113 -0.614 10.474 1.00 86.50 275 GLU A C 1
AT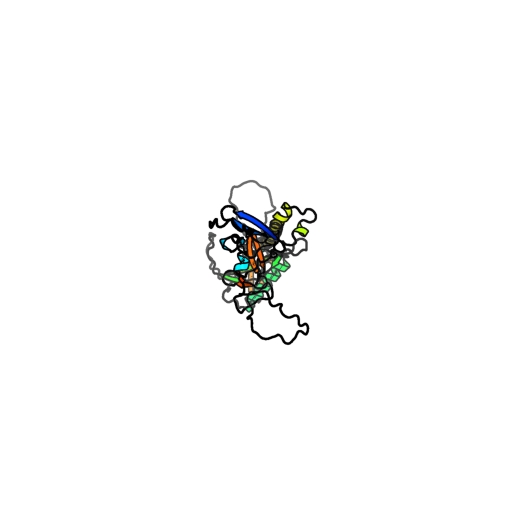OM 2074 O O . GLU A 1 275 ? 3.436 -1.581 10.096 1.00 86.50 275 GLU A O 1
ATOM 2079 N N . PRO A 1 276 ? 4.056 0.588 9.859 1.00 85.38 276 PRO A N 1
ATOM 2080 C CA . PRO A 1 276 ? 3.317 0.804 8.618 1.00 85.38 276 PRO A CA 1
ATOM 2081 C C . PRO A 1 276 ? 3.813 -0.120 7.502 1.00 85.38 276 PRO A C 1
ATOM 2083 O O . PRO A 1 276 ? 5.010 -0.353 7.342 1.00 85.38 276 PRO A O 1
ATOM 2086 N N . LYS A 1 277 ? 2.888 -0.657 6.708 1.00 85.44 277 LYS A N 1
ATOM 2087 C CA . LYS A 1 277 ? 3.189 -1.563 5.596 1.00 85.44 277 LYS A CA 1
ATOM 2088 C C . LYS A 1 277 ? 2.437 -1.134 4.349 1.00 85.44 277 LYS A C 1
ATOM 2090 O O . LYS A 1 277 ? 1.240 -0.882 4.399 1.00 85.44 277 LYS A O 1
ATOM 2095 N N . VAL A 1 278 ? 3.123 -1.140 3.212 1.00 82.44 278 VAL A N 1
ATOM 2096 C CA . VAL A 1 278 ? 2.484 -0.989 1.898 1.00 82.44 278 VAL A CA 1
ATOM 2097 C C . VAL A 1 278 ? 1.803 -2.306 1.518 1.00 82.44 278 VAL A C 1
ATOM 2099 O O . VAL A 1 278 ? 2.473 -3.345 1.462 1.00 82.44 278 VAL A O 1
ATOM 2102 N N . GLN A 1 279 ? 0.494 -2.256 1.254 1.00 81.94 279 GLN A N 1
ATOM 2103 C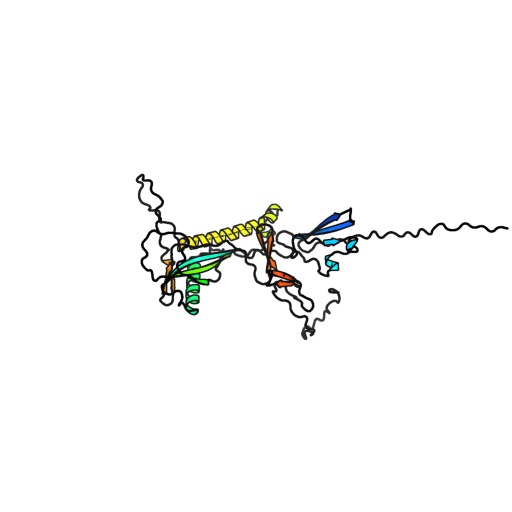 CA . GLN A 1 279 ? -0.292 -3.371 0.721 1.00 81.94 279 GLN A CA 1
ATOM 2104 C C . GLN A 1 279 ? -0.755 -3.047 -0.700 1.00 81.94 279 GLN A C 1
ATOM 2106 O O . GLN A 1 279 ? -1.440 -2.051 -0.922 1.00 81.94 279 GLN A O 1
ATOM 2111 N N . CYS A 1 280 ? -0.400 -3.907 -1.653 1.00 85.44 280 CYS A N 1
ATOM 2112 C CA . CYS A 1 280 ? -0.840 -3.760 -3.035 1.00 85.44 280 CYS A CA 1
ATOM 2113 C C . CYS A 1 280 ? -2.158 -4.510 -3.267 1.00 85.44 280 CYS A C 1
ATOM 2115 O O . CYS A 1 280 ? -2.291 -5.653 -2.815 1.00 85.44 280 CYS A O 1
ATOM 2117 N N . PRO A 1 281 ? -3.131 -3.907 -3.973 1.00 85.19 281 PRO A N 1
ATOM 2118 C CA . PRO A 1 281 ? -4.350 -4.591 -4.373 1.00 85.19 281 PRO A CA 1
ATOM 2119 C C . PRO A 1 281 ? -4.084 -5.844 -5.209 1.00 85.19 281 PRO A C 1
ATOM 2121 O O . PRO A 1 281 ? -3.036 -6.010 -5.836 1.00 85.19 281 PRO A O 1
ATOM 2124 N N . SER A 1 282 ? -5.086 -6.722 -5.268 1.00 87.38 282 SER A N 1
ATOM 2125 C CA . SER A 1 282 ? -5.025 -7.919 -6.110 1.00 87.38 282 SER A CA 1
ATOM 2126 C C . SER A 1 282 ? -4.734 -7.564 -7.571 1.00 87.38 282 SER A C 1
ATOM 2128 O O . SER A 1 282 ? -5.321 -6.636 -8.124 1.00 87.38 282 SER A O 1
ATOM 2130 N N . GLY A 1 283 ? -3.841 -8.332 -8.198 1.00 85.88 283 GLY A N 1
ATOM 2131 C CA . GLY A 1 283 ? -3.395 -8.083 -9.572 1.00 85.88 283 GLY A CA 1
ATOM 2132 C C . GLY A 1 283 ? -2.247 -7.075 -9.693 1.00 85.88 283 GLY A C 1
ATOM 2133 O O . GLY A 1 283 ? -1.817 -6.801 -10.812 1.00 85.88 283 GLY A O 1
ATOM 2134 N N . MET A 1 284 ? -1.738 -6.545 -8.578 1.00 89.19 284 MET A N 1
ATOM 2135 C CA . MET A 1 284 ? -0.546 -5.699 -8.536 1.00 89.19 284 MET A CA 1
ATOM 2136 C C . MET A 1 284 ? 0.551 -6.355 -7.700 1.00 89.19 284 MET A C 1
ATOM 2138 O O . MET A 1 284 ? 0.277 -6.973 -6.670 1.00 89.19 284 MET A O 1
ATOM 2142 N N . MET A 1 285 ? 1.797 -6.204 -8.133 1.00 87.50 285 MET A N 1
ATOM 2143 C CA . MET A 1 285 ? 2.967 -6.625 -7.370 1.00 87.50 285 MET A CA 1
ATOM 2144 C C . MET A 1 285 ? 3.541 -5.462 -6.567 1.00 87.50 285 MET A C 1
ATOM 2146 O O . MET A 1 285 ? 3.447 -4.299 -6.963 1.00 87.50 285 MET A O 1
ATOM 2150 N N . LYS A 1 286 ? 4.181 -5.793 -5.448 1.00 86.31 286 LYS A N 1
ATOM 2151 C CA . LYS A 1 286 ? 4.944 -4.843 -4.644 1.00 86.31 286 LYS A CA 1
ATOM 2152 C C . LYS A 1 286 ? 6.371 -4.792 -5.176 1.00 86.31 286 LYS A C 1
ATOM 2154 O O . LYS A 1 286 ? 7.079 -5.793 -5.084 1.00 86.31 286 LYS A O 1
ATOM 2159 N N . LYS A 1 287 ? 6.815 -3.640 -5.676 1.00 81.19 287 LYS A N 1
ATOM 2160 C CA . LYS A 1 287 ? 8.205 -3.450 -6.096 1.00 81.19 287 LYS A CA 1
ATOM 2161 C C . LYS A 1 287 ? 8.990 -2.673 -5.052 1.00 81.19 287 LYS A C 1
ATOM 2163 O O . LYS A 1 287 ? 8.458 -1.756 -4.437 1.00 81.19 287 LYS A O 1
ATOM 2168 N N . ALA A 1 288 ? 10.233 -3.082 -4.813 1.00 75.56 288 ALA A N 1
ATOM 2169 C CA . ALA A 1 288 ? 11.146 -2.397 -3.909 1.00 75.56 288 ALA A CA 1
ATOM 2170 C C . ALA A 1 288 ? 12.144 -1.548 -4.702 1.00 75.56 288 ALA A C 1
ATOM 2172 O O . ALA A 1 288 ? 12.865 -2.084 -5.546 1.00 75.56 288 ALA A O 1
ATOM 2173 N N . THR A 1 289 ? 12.224 -0.260 -4.380 1.00 66.69 289 THR A N 1
ATOM 2174 C CA . THR A 1 289 ? 13.173 0.682 -4.982 1.00 66.69 289 THR A CA 1
ATOM 2175 C C . THR A 1 289 ? 14.022 1.264 -3.853 1.00 66.69 289 THR A C 1
ATOM 2177 O O . THR A 1 289 ? 13.638 2.194 -3.153 1.00 66.69 289 THR A O 1
ATOM 2180 N N . GLY A 1 290 ? 15.170 0.637 -3.577 1.00 69.12 290 GLY A N 1
ATOM 2181 C CA . GLY A 1 290 ? 15.933 0.925 -2.357 1.00 69.12 290 GLY A CA 1
ATOM 2182 C C . GLY A 1 290 ? 15.191 0.444 -1.103 1.00 69.12 290 GLY A C 1
ATOM 2183 O O . GLY A 1 290 ? 14.916 -0.747 -0.975 1.00 69.12 290 GLY A O 1
ATOM 2184 N N . SER A 1 291 ? 14.881 1.354 -0.174 1.00 61.25 291 SER A N 1
ATOM 2185 C CA . SER A 1 291 ? 14.086 1.076 1.036 1.00 61.25 291 SER A CA 1
ATOM 2186 C C . SER A 1 291 ? 12.580 1.304 0.851 1.00 61.25 291 SER A C 1
ATOM 2188 O O . SER A 1 291 ? 11.804 1.038 1.769 1.00 61.25 291 SER A O 1
ATOM 2190 N N . THR A 1 292 ? 12.153 1.808 -0.310 1.00 67.44 292 THR A N 1
ATOM 2191 C CA . THR A 1 292 ? 10.759 2.172 -0.575 1.00 67.44 292 THR A CA 1
ATOM 2192 C C . THR A 1 292 ? 10.025 1.064 -1.328 1.00 67.44 292 THR A C 1
ATOM 2194 O O . THR A 1 292 ? 10.635 0.198 -1.956 1.00 67.44 292 THR A O 1
ATOM 2197 N N . HIS A 1 293 ? 8.692 1.069 -1.240 1.00 77.69 293 HIS A N 1
ATOM 2198 C CA . HIS A 1 293 ? 7.838 0.069 -1.878 1.00 77.69 293 HIS A CA 1
ATOM 2199 C C . HIS A 1 293 ? 6.651 0.670 -2.630 1.00 77.69 293 HIS A C 1
ATOM 2201 O O . HIS A 1 293 ? 5.806 1.314 -2.007 1.00 77.69 293 HIS A O 1
ATOM 2207 N N . THR A 1 294 ? 6.548 0.428 -3.929 1.00 80.12 294 THR A N 1
ATOM 2208 C CA . THR A 1 294 ? 5.435 0.877 -4.780 1.00 80.12 294 THR A CA 1
ATOM 2209 C C . THR A 1 294 ? 4.624 -0.314 -5.281 1.00 80.12 294 THR A C 1
ATOM 2211 O O . THR A 1 294 ? 5.070 -1.463 -5.204 1.00 80.12 294 THR A O 1
ATOM 2214 N N . CYS A 1 295 ? 3.409 -0.054 -5.756 1.00 87.00 295 CYS A N 1
ATOM 2215 C CA . CYS A 1 295 ? 2.564 -1.063 -6.376 1.00 87.00 295 CYS A CA 1
ATOM 2216 C C . CYS A 1 295 ? 2.567 -0.870 -7.887 1.00 87.00 295 CYS A C 1
ATOM 2218 O O . CYS A 1 295 ? 2.280 0.217 -8.379 1.00 87.00 295 CYS A O 1
ATOM 2220 N N . VAL A 1 296 ? 2.873 -1.938 -8.614 1.00 87.19 296 VAL A N 1
ATOM 2221 C CA . VAL A 1 296 ? 2.892 -1.947 -10.079 1.00 87.19 296 VAL A CA 1
ATOM 2222 C C . VAL A 1 296 ? 1.881 -2.976 -10.552 1.00 87.19 296 VAL A C 1
ATOM 2224 O O . VAL A 1 296 ? 1.835 -4.097 -10.038 1.00 87.19 296 VAL A O 1
ATOM 2227 N N . GLU A 1 297 ? 1.022 -2.603 -11.496 1.00 88.94 297 GLU A N 1
ATOM 2228 C CA . GLU A 1 297 ? 0.055 -3.548 -12.047 1.00 88.94 297 GLU A CA 1
ATOM 2229 C C . GLU A 1 297 ? 0.711 -4.598 -12.935 1.00 88.94 297 GLU A C 1
ATOM 2231 O O . GLU A 1 297 ? 1.624 -4.307 -13.703 1.00 88.94 297 GLU A O 1
ATOM 2236 N N . CYS A 1 298 ? 0.197 -5.828 -12.870 1.00 89.44 298 CYS A N 1
ATOM 2237 C CA . CYS A 1 298 ? 0.523 -6.824 -13.878 1.00 89.44 298 CYS A CA 1
ATOM 2238 C C . CYS A 1 298 ? -0.188 -6.446 -15.187 1.00 89.44 298 CYS A C 1
ATOM 2240 O O . CYS A 1 298 ? -1.425 -6.399 -15.196 1.00 89.44 298 CYS A O 1
ATOM 2242 N N . PRO A 1 299 ? 0.535 -6.161 -16.282 1.00 87.81 299 PRO A N 1
ATOM 2243 C CA . PRO A 1 299 ? -0.058 -5.746 -17.545 1.00 87.81 299 PRO A CA 1
ATOM 2244 C C . PRO A 1 299 ? -0.747 -6.916 -18.246 1.00 87.81 299 PRO A C 1
ATOM 2246 O O . PRO A 1 299 ? -0.598 -8.086 -17.872 1.00 87.81 299 PRO A O 1
ATOM 2249 N N . ALA A 1 300 ? -1.460 -6.595 -19.326 1.00 86.75 300 ALA A N 1
ATOM 2250 C CA . ALA A 1 300 ? -1.974 -7.597 -20.250 1.00 86.75 300 ALA A CA 1
ATOM 2251 C C . ALA A 1 300 ? -0.854 -8.549 -20.717 1.00 86.75 300 ALA A C 1
ATOM 2253 O O . ALA A 1 300 ? 0.296 -8.157 -20.894 1.00 86.75 300 ALA A O 1
ATOM 2254 N N . GLY A 1 301 ? -1.199 -9.822 -20.885 1.00 84.75 301 GLY A N 1
ATOM 2255 C CA . GLY A 1 301 ? -0.261 -10.911 -21.162 1.00 84.75 301 GLY A CA 1
ATOM 2256 C C . GLY A 1 301 ? 0.347 -11.549 -19.911 1.00 84.75 301 GLY A C 1
ATOM 2257 O O . GLY A 1 301 ? 0.915 -12.635 -20.016 1.00 84.75 301 GLY A O 1
ATOM 2258 N N . THR A 1 302 ? 0.181 -10.940 -18.732 1.00 87.31 302 THR A N 1
ATOM 2259 C CA . THR A 1 302 ? 0.706 -11.451 -17.457 1.00 87.31 302 THR A CA 1
ATOM 2260 C C . THR A 1 302 ? -0.389 -11.606 -16.400 1.00 87.31 302 THR A C 1
ATOM 2262 O O . THR A 1 302 ? -1.515 -11.128 -16.559 1.00 87.31 302 THR A O 1
ATOM 2265 N N . TYR A 1 303 ? -0.066 -12.292 -15.306 1.00 90.19 303 TYR A N 1
ATOM 2266 C CA . TYR A 1 303 ? -0.919 -12.390 -14.128 1.00 90.19 303 TYR A CA 1
ATOM 2267 C C . TYR A 1 303 ? -0.096 -12.363 -12.838 1.00 90.19 303 TYR A C 1
ATOM 2269 O O . TYR A 1 303 ? 1.040 -12.831 -12.808 1.00 90.19 303 TYR A O 1
ATOM 2277 N N . LEU A 1 304 ? -0.687 -11.854 -11.756 1.00 92.75 304 LEU A N 1
ATOM 2278 C CA . LEU A 1 304 ? -0.090 -11.912 -10.426 1.00 92.75 304 LEU A CA 1
ATOM 2279 C C . LEU A 1 304 ? -0.144 -13.347 -9.899 1.00 92.75 304 LEU A C 1
ATOM 2281 O O . LEU A 1 304 ? -1.219 -13.878 -9.607 1.00 92.75 304 LEU A O 1
ATOM 2285 N N . SER A 1 305 ? 1.023 -13.958 -9.755 1.00 90.00 305 SER A N 1
ATOM 2286 C CA . SER A 1 305 ? 1.177 -15.303 -9.225 1.00 90.00 305 SER A CA 1
ATOM 2287 C C . SER A 1 305 ? 1.074 -15.307 -7.699 1.00 90.00 305 SER A C 1
ATOM 2289 O O . SER A 1 305 ? 1.762 -14.566 -6.999 1.00 90.00 305 SER A O 1
ATOM 2291 N N . SER A 1 306 ? 0.228 -16.187 -7.159 1.00 87.56 306 SER A N 1
ATOM 2292 C CA . SER A 1 306 ? 0.023 -16.314 -5.712 1.00 87.56 306 SER A CA 1
ATOM 2293 C C . SER A 1 306 ? 1.204 -16.949 -4.970 1.00 87.56 306 SER A C 1
ATOM 2295 O O . SER A 1 306 ? 1.226 -16.903 -3.745 1.00 87.56 306 SER A O 1
ATOM 2297 N N . SER A 1 307 ? 2.146 -17.588 -5.675 1.00 86.44 307 SER A N 1
ATOM 2298 C CA . SER A 1 307 ? 3.279 -18.291 -5.056 1.00 86.44 307 SER A CA 1
ATOM 2299 C C . SER A 1 307 ? 4.442 -17.362 -4.708 1.00 86.44 307 SER A C 1
ATOM 2301 O O . SER A 1 307 ? 5.003 -17.471 -3.623 1.00 86.44 307 SER A O 1
ATOM 2303 N N . ASN A 1 308 ? 4.799 -16.458 -5.618 1.00 83.12 308 ASN A N 1
ATOM 2304 C CA . ASN A 1 308 ? 5.925 -15.528 -5.494 1.00 83.12 308 ASN A CA 1
ATOM 2305 C C . ASN A 1 308 ? 5.494 -14.056 -5.405 1.00 83.12 308 ASN A C 1
ATOM 2307 O O . ASN A 1 308 ? 6.350 -13.211 -5.182 1.00 83.12 308 ASN A O 1
ATOM 2311 N N . ALA A 1 309 ? 4.197 -13.746 -5.532 1.00 87.00 309 ALA A N 1
ATOM 2312 C CA . ALA A 1 309 ? 3.673 -12.375 -5.565 1.00 87.00 309 ALA A CA 1
ATOM 2313 C C . ALA A 1 309 ? 4.289 -11.511 -6.686 1.00 87.00 309 ALA A C 1
ATOM 2315 O O . ALA A 1 309 ? 4.392 -10.290 -6.559 1.00 87.00 309 ALA A O 1
ATOM 2316 N N . GLU A 1 310 ? 4.660 -12.154 -7.797 1.00 87.44 310 GLU A N 1
ATOM 2317 C CA . GLU A 1 310 ? 5.216 -11.508 -8.985 1.00 87.44 310 GLU A CA 1
ATOM 2318 C C . GLU A 1 310 ? 4.295 -11.670 -10.201 1.00 87.44 310 GLU A C 1
ATOM 2320 O O . GLU A 1 310 ? 3.446 -12.563 -10.256 1.00 87.44 310 GLU A O 1
ATOM 2325 N N . CYS A 1 311 ? 4.465 -10.792 -11.186 1.00 87.62 311 CYS A N 1
ATOM 2326 C CA . CYS A 1 311 ? 3.754 -10.809 -12.449 1.00 87.62 311 CYS A CA 1
ATOM 2327 C C . CYS A 1 311 ? 4.465 -11.798 -13.359 1.00 87.62 311 CYS A C 1
ATOM 2329 O O . CYS A 1 311 ? 5.626 -11.608 -13.713 1.00 87.62 311 CYS A O 1
ATOM 2331 N N . VAL A 1 312 ? 3.764 -12.866 -13.711 1.00 86.69 312 VAL A N 1
ATOM 2332 C CA . VAL A 1 312 ? 4.291 -13.952 -14.531 1.00 86.69 312 VAL A CA 1
ATOM 2333 C C . VAL A 1 312 ? 3.575 -13.938 -15.873 1.00 86.69 312 VAL A C 1
ATOM 2335 O O . VAL A 1 312 ? 2.363 -13.718 -15.939 1.00 86.69 312 VAL A O 1
ATOM 2338 N N . VAL A 1 313 ? 4.326 -14.163 -16.949 1.00 85.75 313 VAL A N 1
ATOM 2339 C CA . VAL A 1 313 ? 3.782 -14.278 -18.306 1.00 85.75 313 VAL A CA 1
ATOM 2340 C C . VAL A 1 313 ? 2.806 -15.452 -18.381 1.00 85.75 313 VAL A C 1
ATOM 2342 O O . VAL A 1 313 ? 3.022 -16.510 -17.785 1.00 85.75 313 VAL A O 1
ATOM 2345 N N . CYS A 1 314 ? 1.705 -15.271 -19.109 1.00 86.62 314 CYS A N 1
ATOM 2346 C CA . CYS A 1 314 ? 0.736 -16.338 -19.305 1.00 86.62 314 CYS A CA 1
ATOM 2347 C C . CYS A 1 314 ? 1.370 -17.548 -20.012 1.00 86.62 314 CYS A C 1
ATOM 2349 O O . CYS A 1 314 ? 1.969 -17.389 -21.078 1.00 86.62 314 CYS A O 1
ATOM 2351 N N . PRO A 1 315 ? 1.218 -18.773 -19.471 1.00 89.12 315 PRO A N 1
ATOM 2352 C CA . PRO A 1 315 ? 1.771 -19.966 -20.096 1.00 89.12 315 PRO A CA 1
ATOM 2353 C C . PRO A 1 315 ? 1.107 -20.252 -21.447 1.00 89.12 315 PRO A C 1
ATOM 2355 O O . PRO A 1 315 ? -0.047 -19.879 -21.692 1.00 89.12 315 PRO A O 1
ATOM 2358 N N . ARG A 1 316 ? 1.825 -20.985 -22.308 1.00 85.19 316 ARG A N 1
ATOM 2359 C CA . ARG A 1 316 ? 1.331 -21.426 -23.623 1.00 85.19 316 ARG A CA 1
ATOM 2360 C C . ARG A 1 316 ? -0.060 -22.067 -23.508 1.00 85.19 316 ARG A C 1
ATOM 2362 O O . ARG A 1 316 ? -0.308 -22.885 -22.627 1.00 85.19 316 ARG A O 1
ATOM 2369 N N . GLY A 1 317 ? -0.960 -21.694 -24.419 1.00 85.88 317 GLY A N 1
ATOM 2370 C CA . GLY A 1 317 ? -2.363 -22.129 -24.400 1.00 85.88 317 GLY A CA 1
ATOM 2371 C C . GLY A 1 317 ? -3.275 -21.281 -23.506 1.00 85.88 317 GLY A C 1
ATOM 2372 O O . GLY A 1 317 ? -4.469 -21.562 -23.413 1.00 85.88 317 GLY A O 1
ATOM 2373 N N . THR A 1 318 ? -2.750 -20.227 -22.876 1.00 90.69 318 THR A N 1
ATOM 2374 C CA . THR A 1 318 ? -3.524 -19.242 -22.112 1.00 90.69 318 THR A CA 1
ATOM 2375 C C . THR A 1 318 ? -3.150 -17.815 -22.515 1.00 90.69 318 THR A C 1
ATOM 2377 O O . THR A 1 318 ? -2.117 -17.583 -23.134 1.00 90.69 318 THR A O 1
ATOM 2380 N N . HIS A 1 319 ? -4.010 -16.854 -22.194 1.00 88.25 319 HIS A N 1
ATOM 2381 C CA . HIS A 1 319 ? -3.827 -15.440 -22.505 1.00 88.25 319 HIS A CA 1
ATOM 2382 C C . HIS A 1 319 ? -4.525 -14.566 -21.462 1.00 88.25 319 HIS A C 1
ATOM 2384 O O . HIS A 1 319 ? -5.439 -15.018 -20.770 1.00 88.25 319 HIS A O 1
ATOM 2390 N N . GLN A 1 320 ? -4.122 -13.303 -21.361 1.00 91.25 320 GLN A N 1
ATOM 2391 C CA . GLN A 1 320 ? -4.771 -12.344 -20.478 1.00 91.25 320 GLN A CA 1
ATOM 2392 C C . GLN A 1 320 ? -4.891 -10.979 -21.170 1.00 91.25 320 GLN A C 1
ATOM 2394 O O . GLN A 1 320 ? -3.894 -10.275 -21.281 1.00 91.25 320 GLN A O 1
ATOM 2399 N N . PRO A 1 321 ? -6.078 -10.589 -21.665 1.00 88.31 321 PRO A N 1
ATOM 2400 C CA . PRO A 1 321 ? -6.232 -9.342 -22.413 1.00 88.31 321 PRO A CA 1
ATOM 2401 C C . PRO A 1 321 ? -6.244 -8.073 -21.546 1.00 88.31 321 PRO A C 1
ATOM 2403 O O . PRO A 1 321 ? -6.164 -6.979 -22.096 1.00 88.31 321 PRO A O 1
ATOM 2406 N N . ARG A 1 322 ? -6.403 -8.178 -20.220 1.00 90.25 322 ARG A N 1
ATOM 2407 C CA . ARG A 1 322 ? -6.531 -7.021 -19.318 1.00 90.25 322 ARG A CA 1
ATOM 2408 C C . ARG A 1 322 ? -5.395 -6.969 -18.301 1.00 90.25 322 ARG A C 1
ATOM 2410 O O . ARG A 1 322 ? -4.899 -8.007 -17.882 1.00 90.25 322 ARG A O 1
ATOM 2417 N N . ALA A 1 323 ? -5.036 -5.764 -17.863 1.00 89.00 323 ALA A N 1
ATOM 2418 C CA . ALA A 1 323 ? -4.149 -5.566 -16.719 1.00 89.00 323 ALA A CA 1
ATOM 2419 C C . ALA A 1 323 ? -4.855 -5.887 -15.382 1.00 89.00 323 ALA A C 1
ATOM 2421 O O . ALA A 1 323 ? -6.083 -6.054 -15.329 1.00 89.00 323 ALA A O 1
ATOM 2422 N N . ARG A 1 324 ? -4.069 -5.968 -14.300 1.00 90.25 324 ARG A N 1
ATOM 2423 C CA . ARG A 1 324 ? -4.498 -6.249 -12.914 1.00 90.25 324 ARG A CA 1
ATOM 2424 C C . ARG A 1 324 ? -5.214 -7.584 -12.741 1.00 90.25 324 ARG A C 1
ATOM 2426 O O . ARG A 1 324 ? -6.272 -7.679 -12.121 1.00 90.25 324 ARG A O 1
ATOM 2433 N N . GLN A 1 325 ? -4.644 -8.637 -13.308 1.00 93.44 325 GLN A N 1
ATOM 2434 C CA . GLN A 1 325 ? -5.260 -9.962 -13.300 1.00 93.44 325 GLN A CA 1
ATOM 2435 C C . GLN A 1 325 ? -4.447 -10.924 -12.451 1.00 93.44 325 GLN A C 1
ATOM 2437 O O . GLN A 1 325 ? -3.234 -10.802 -12.332 1.00 93.44 325 GLN A O 1
ATOM 2442 N N . THR A 1 326 ? -5.126 -11.890 -11.841 1.00 94.00 326 THR A N 1
ATOM 2443 C CA . THR A 1 326 ? -4.510 -12.902 -10.965 1.00 94.00 326 THR A CA 1
ATOM 2444 C C . THR A 1 326 ? -4.487 -14.289 -11.600 1.00 94.00 326 THR A C 1
ATOM 2446 O O . THR A 1 326 ? -4.002 -15.240 -10.993 1.00 94.00 326 THR A O 1
ATOM 2449 N N . LYS A 1 327 ? -5.042 -14.430 -12.813 1.00 93.00 327 LYS A N 1
ATOM 2450 C CA . LYS A 1 327 ? -5.106 -15.681 -13.579 1.00 93.00 327 LYS A CA 1
ATOM 2451 C C . LYS A 1 327 ? -5.103 -15.397 -15.082 1.00 93.00 327 LYS A C 1
ATOM 2453 O O . LYS A 1 327 ? -5.589 -14.352 -15.515 1.00 93.00 327 LYS A O 1
ATOM 2458 N N . CYS A 1 328 ? -4.630 -16.358 -15.871 1.00 93.00 328 CYS A N 1
ATOM 2459 C CA . CYS A 1 328 ? -4.771 -16.355 -17.328 1.00 93.00 328 CYS A CA 1
ATOM 2460 C C . CYS A 1 328 ? -6.026 -17.116 -17.768 1.00 93.00 328 CYS A C 1
ATOM 2462 O O . CYS A 1 328 ? -6.476 -18.052 -17.105 1.00 93.00 328 CYS A O 1
ATOM 2464 N N . LEU A 1 329 ? -6.586 -16.708 -18.903 1.00 93.38 329 LEU A N 1
ATOM 2465 C CA . LEU A 1 329 ? -7.744 -17.322 -19.542 1.00 93.38 329 LEU A CA 1
ATOM 2466 C C . LEU A 1 329 ? -7.279 -18.360 -20.573 1.00 93.38 329 LEU A C 1
ATOM 2468 O O . LEU A 1 329 ? -6.358 -18.064 -21.338 1.00 93.38 329 LEU A O 1
ATOM 2472 N N . PRO A 1 330 ? -7.899 -19.550 -20.657 1.00 90.69 330 PRO A N 1
ATOM 2473 C CA . PRO A 1 330 ? -7.539 -20.530 -21.674 1.00 90.69 330 PRO A CA 1
ATOM 2474 C C . PRO A 1 330 ? -7.819 -19.975 -23.073 1.00 90.69 330 PRO A C 1
ATOM 2476 O O . PRO A 1 330 ? -8.844 -19.331 -23.308 1.00 90.69 330 PRO A O 1
ATOM 2479 N N . ILE A 1 331 ? -6.918 -20.253 -24.012 1.00 85.12 331 ILE A N 1
ATOM 2480 C CA . ILE A 1 331 ? -7.150 -20.021 -25.436 1.00 85.12 331 ILE A CA 1
ATOM 2481 C C . ILE A 1 331 ? -8.051 -21.163 -25.908 1.00 85.12 331 ILE A C 1
ATOM 2483 O O . ILE A 1 331 ? -7.605 -22.160 -26.466 1.00 85.12 331 ILE A O 1
ATOM 2487 N N . THR A 1 332 ? -9.341 -21.074 -25.596 1.00 77.25 332 THR A N 1
ATOM 2488 C CA . THR A 1 332 ? -10.330 -21.958 -26.207 1.00 77.25 332 THR A CA 1
ATOM 2489 C C . THR A 1 332 ? -10.647 -21.399 -27.581 1.00 77.25 332 THR A C 1
ATOM 2491 O O . THR A 1 332 ? -11.245 -20.327 -27.683 1.00 77.25 332 THR A O 1
ATOM 2494 N N . GLU A 1 333 ? -10.276 -22.115 -28.638 1.00 56.91 333 GLU A N 1
ATOM 2495 C CA . GLU A 1 333 ? -10.819 -21.853 -29.965 1.00 56.91 333 GLU A CA 1
ATOM 2496 C C . GLU A 1 333 ? -12.343 -22.033 -29.934 1.00 56.91 333 GLU A C 1
ATOM 2498 O O . GLU A 1 333 ? -12.859 -23.139 -30.068 1.00 56.91 333 GLU A O 1
ATOM 2503 N N . ARG A 1 334 ? -13.080 -20.933 -29.761 1.00 56.44 334 ARG A N 1
ATOM 2504 C CA . ARG A 1 334 ? -14.345 -20.704 -30.460 1.00 56.44 334 ARG A CA 1
ATOM 2505 C C . ARG A 1 334 ? -14.475 -19.219 -30.797 1.00 56.44 334 ARG A C 1
ATOM 2507 O O . ARG A 1 334 ? -14.221 -18.380 -29.934 1.00 56.44 334 ARG A O 1
ATOM 2514 N N . PRO A 1 335 ? -14.879 -18.886 -32.033 1.00 50.09 335 PRO A N 1
ATOM 2515 C CA . PRO A 1 335 ? -15.128 -17.509 -32.424 1.00 50.09 335 PRO A CA 1
ATOM 2516 C C . PRO A 1 335 ? -16.276 -16.957 -31.578 1.00 50.09 335 PRO A C 1
ATOM 2518 O O . PRO A 1 335 ? -17.306 -17.614 -31.441 1.00 50.09 335 PRO A O 1
ATOM 2521 N N . PHE A 1 336 ? -16.110 -15.758 -31.020 1.00 46.09 336 PHE A N 1
ATOM 2522 C CA . PHE A 1 336 ? -17.228 -14.998 -30.465 1.00 46.09 336 PHE A CA 1
ATOM 2523 C C . PHE A 1 336 ? -18.262 -14.771 -31.583 1.00 46.09 336 PHE A C 1
ATOM 2525 O O . PHE A 1 336 ? -17.950 -14.060 -32.541 1.00 46.09 336 PHE A O 1
ATOM 2532 N N . PRO A 1 337 ? -19.491 -15.312 -31.503 1.00 47.12 337 PRO A N 1
ATOM 2533 C CA . PRO A 1 337 ? -20.557 -14.888 -32.390 1.00 47.12 337 PRO A CA 1
ATOM 2534 C C . PRO A 1 337 ? -21.133 -13.604 -31.790 1.00 47.12 337 PRO A C 1
ATOM 2536 O O . PRO A 1 337 ? -21.945 -13.668 -30.870 1.00 47.12 337 PRO A O 1
ATOM 2539 N N . GLY A 1 338 ? -20.674 -12.429 -32.234 1.00 50.28 338 GLY A N 1
ATOM 2540 C CA . GLY A 1 338 ? -21.297 -11.199 -31.732 1.00 50.28 338 GLY A CA 1
ATOM 2541 C C . GLY A 1 338 ? -20.606 -9.851 -31.904 1.00 50.28 338 GLY A C 1
ATOM 2542 O O . GLY A 1 338 ? -21.028 -8.917 -31.229 1.00 50.28 338 GLY A O 1
ATOM 2543 N N . ARG A 1 339 ? -19.604 -9.681 -32.775 1.00 42.47 339 ARG A N 1
ATOM 2544 C CA . ARG A 1 339 ? -19.232 -8.327 -33.227 1.00 42.47 339 ARG A CA 1
ATOM 2545 C C . ARG A 1 339 ? -19.281 -8.244 -34.754 1.00 42.47 339 ARG A C 1
ATOM 2547 O O . ARG A 1 339 ? -18.561 -9.009 -35.390 1.00 42.47 339 ARG A O 1
ATOM 2554 N N . PRO A 1 340 ? -20.108 -7.355 -35.341 1.00 47.44 340 PRO A N 1
ATOM 2555 C CA . PRO A 1 340 ? -20.159 -7.150 -36.790 1.00 47.44 340 PRO A CA 1
ATOM 2556 C C . PRO A 1 340 ? -18.895 -6.499 -37.363 1.00 47.44 340 PRO A C 1
ATOM 2558 O O . PRO A 1 340 ? -18.708 -6.508 -38.575 1.00 47.44 340 PRO A O 1
ATOM 2561 N N . ASP A 1 341 ? -18.009 -5.974 -36.518 1.00 47.28 341 ASP A N 1
ATOM 2562 C CA . ASP A 1 341 ? -16.818 -5.274 -36.986 1.00 47.28 341 ASP A CA 1
ATOM 2563 C C . ASP A 1 341 ? -15.665 -6.267 -37.118 1.00 47.28 341 ASP A C 1
ATOM 2565 O O . ASP A 1 341 ? -14.822 -6.434 -36.233 1.00 47.28 341 ASP A O 1
ATOM 2569 N N . GLY A 1 342 ? -15.694 -6.990 -38.236 1.00 48.75 342 GLY A N 1
ATOM 2570 C CA . GLY A 1 342 ? -14.639 -7.883 -38.683 1.00 48.75 342 GLY A CA 1
ATOM 2571 C C . GLY A 1 342 ? -13.342 -7.130 -38.963 1.00 48.75 342 GLY A C 1
ATOM 2572 O O . GLY A 1 342 ? -13.043 -6.813 -40.110 1.00 48.75 342 GLY A O 1
ATOM 2573 N N . ILE A 1 343 ? -12.541 -6.915 -37.922 1.00 48.91 343 ILE A N 1
ATOM 2574 C CA . ILE A 1 343 ? -11.101 -6.709 -38.062 1.00 48.91 343 ILE A CA 1
ATOM 2575 C C . ILE A 1 343 ? -10.446 -8.057 -37.733 1.00 48.91 343 ILE A C 1
ATOM 2577 O O . ILE A 1 343 ? -10.476 -8.485 -36.576 1.00 48.91 343 ILE A O 1
ATOM 2581 N N . PRO A 1 344 ? -9.913 -8.784 -38.731 1.00 42.12 344 PRO A N 1
ATOM 2582 C CA . PRO A 1 344 ? -9.141 -9.991 -38.482 1.00 42.12 344 PRO A CA 1
ATOM 2583 C C . PRO A 1 344 ? -7.959 -9.657 -37.573 1.00 42.12 344 PRO A C 1
ATOM 2585 O O . PRO A 1 344 ? -7.283 -8.652 -37.788 1.00 42.12 344 PRO A O 1
ATOM 2588 N N . TRP A 1 345 ? -7.675 -10.524 -36.598 1.00 45.69 345 TRP A N 1
ATOM 2589 C CA . TRP A 1 345 ? -6.386 -10.523 -35.911 1.00 45.69 345 TRP A CA 1
ATOM 2590 C C . TRP A 1 345 ? -5.291 -10.526 -36.977 1.00 45.69 345 TRP A C 1
ATOM 2592 O O . TRP A 1 345 ? -5.164 -11.497 -37.734 1.00 45.69 345 TRP A O 1
ATOM 2602 N N . HIS A 1 346 ? -4.547 -9.422 -37.084 1.00 41.16 346 HIS A N 1
ATOM 2603 C CA . HIS A 1 346 ? -3.379 -9.374 -37.943 1.00 41.16 346 HIS A CA 1
ATOM 2604 C C . HIS A 1 346 ? -2.442 -10.489 -37.487 1.00 41.16 346 HIS A C 1
ATOM 2606 O O . HIS A 1 346 ? -1.967 -10.549 -36.355 1.00 41.16 346 HIS A O 1
ATOM 2612 N N . ARG A 1 347 ? -2.286 -11.447 -38.393 1.00 39.53 347 ARG A N 1
ATOM 2613 C CA . ARG A 1 347 ? -1.450 -12.627 -38.275 1.00 39.53 347 ARG A CA 1
ATOM 2614 C C . ARG A 1 347 ? 0.003 -12.141 -38.224 1.00 39.53 347 ARG A C 1
ATOM 2616 O O . ARG A 1 347 ? 0.571 -11.832 -39.264 1.00 39.53 347 ARG A O 1
ATOM 2623 N N . GLY A 1 348 ? 0.562 -12.047 -37.023 1.00 44.34 348 GLY A N 1
ATOM 2624 C CA . GLY A 1 348 ? 1.904 -11.524 -36.747 1.00 44.34 348 GLY A CA 1
ATOM 2625 C C . GLY A 1 348 ? 1.793 -10.534 -35.600 1.00 44.34 348 GLY A C 1
ATOM 2626 O O . GLY A 1 348 ? 1.558 -9.362 -35.827 1.00 44.34 348 GLY A O 1
ATOM 2627 N N . VAL A 1 349 ? 1.696 -10.997 -34.362 1.00 48.31 349 VAL A N 1
ATOM 2628 C CA . VAL A 1 349 ? 2.844 -11.334 -33.506 1.00 48.31 349 VAL A CA 1
ATOM 2629 C C . VAL A 1 349 ? 2.572 -12.680 -32.806 1.00 48.31 349 VAL A C 1
ATOM 2631 O O . VAL A 1 349 ? 1.427 -13.113 -32.765 1.00 48.31 349 VAL A O 1
ATOM 2634 N N . TYR A 1 350 ? 3.603 -13.354 -32.294 1.00 47.06 350 TYR A N 1
ATOM 2635 C CA . TYR A 1 350 ? 3.619 -14.713 -31.713 1.00 47.06 350 TYR A CA 1
ATOM 2636 C C . TYR A 1 350 ? 3.878 -15.850 -32.723 1.00 47.06 350 TYR A C 1
ATOM 2638 O O . TYR A 1 350 ? 3.017 -16.660 -33.064 1.00 47.06 350 TYR A O 1
ATOM 2646 N N . ARG A 1 351 ? 5.133 -15.941 -33.168 1.00 35.59 351 ARG A N 1
ATOM 2647 C CA . ARG A 1 351 ? 5.820 -17.203 -33.500 1.00 35.59 351 ARG A CA 1
ATOM 2648 C C . ARG A 1 351 ? 7.149 -17.165 -32.739 1.00 35.59 351 ARG A C 1
ATOM 2650 O O . ARG A 1 351 ? 7.752 -16.103 -32.720 1.00 35.59 351 ARG A O 1
ATOM 2657 N N . GLY A 1 352 ? 7.646 -18.220 -32.110 1.00 36.69 352 GLY A N 1
ATOM 2658 C CA . GLY A 1 352 ? 7.222 -19.611 -31.981 1.00 36.69 352 GLY A CA 1
ATOM 2659 C C . GLY A 1 352 ? 8.017 -20.244 -30.850 1.00 36.69 352 GLY A C 1
ATOM 2660 O O . GLY A 1 352 ? 9.013 -19.632 -30.418 1.00 36.69 352 GLY A O 1
#

pLDDT: mean 75.19, std 17.84, range [33.59, 94.81]

Sequence (352 aa):
MKIFLVLTLALVADFAMVQNSCPTLDPPDNGGVVCVQEASTNTTRCRVKCNPGFEHLLQPNVFEECGPFTGWVWTTELVGEPLSGCIESLFEGETLEVEVFYFIEKCSSLTAALREEISSAFLASLKNNSICISNGKETCDIESTSITCGAEVDDGFEFPFRRKRSTQTRMTVKFALKSLAASAANCSSICGTDITDECLGECENTLRQEANSSLQMAVNKVENIYSPPAKTDARRTRLKTLASPSSGSTSPSRDAAISVSGILLKPMSGVRRHEPKVQCPSGMMKKATGSTHTCVECPAGTYLSSSNAECVVCPRGTHQPRARQTKCLPITERPFPGRPDGIPWHRGVYRG

Secondary structure (DSSP, 8-state):
---------------------PPPPPPPTTEEEEEEEETTTTEEEEEEEEPTTEE-SS-TT--EEESGGGTTS-HHHHHT---PPPEEEEE---EEEEEEEEEES-GGG--HHHHHHHHHHHHHHHHHTTTTEETTEE-EEEPPPEEEEE-----S----S------PEEEEEEEEEEEPPEEGGGHHHHSTT---HHHHHHHHHHHHHHHHHHHHHHHHHHHHHHSPPP-------------------PPPPGGG-EEETTEEEEEEEEEEE---B--PPTTEEEEEETTEEEEEEPPTTEEE-TTTSSEEEPPTTEE--SSS-SSPEE------S--S------S-S---

Radius of gyration: 32.69 Å; chains: 1; bounding box: 82×47×129 Å